Protein AF-A0A854F4U2-F1 (afdb_monomer_lite)

Foldseek 3Di:
DVVLLVVDDPVVSVVLPVLFDALVVVVVVLLVLLCVLLVLLCVLCPLPLPLLLVLLLVLLVVLLVDDDDPDPPDDDQPDPSLLVVLCVRCQVNVLVLVLLVVLLVVLLVLCVVAQFAQQCQCCSVDVPVVCQQQPQDFFLVCQLVVLLVCLVVLQVNLCVGGVDRDHSVNSNVCSLVLSLLVLVVCCSVPNDDDRRDRRDGNLLSSLSVNLVVSLVVVQDWDFRGGVPDDPVPGDTDGLVVLSPSVDDSVCVPPPDDRSVSSSSSSNVSSVCSSCNNNVSNSSSSSSSSSSSSLSVQLSVLSNDSDSVSSSVSNVVSSVVSSVSSVVSSVVSNVVVD

pLDDT: mean 82.83, std 12.08, range [42.72, 96.75]

Structure (mmCIF, N/CA/C/O backbone):
data_AF-A0A854F4U2-F1
#
_entry.id   AF-A0A854F4U2-F1
#
loop_
_atom_site.group_PDB
_atom_site.id
_atom_site.type_symbol
_atom_site.label_atom_id
_atom_site.label_alt_id
_atom_site.label_comp_id
_atom_site.label_asym_id
_atom_site.label_entity_id
_atom_site.label_seq_id
_atom_site.pdbx_PDB_ins_code
_atom_site.Cartn_x
_atom_site.Cartn_y
_atom_site.Cartn_z
_atom_site.occupancy
_atom_site.B_iso_or_equiv
_atom_site.auth_seq_id
_atom_site.auth_comp_id
_atom_site.auth_asym_id
_atom_site.auth_atom_id
_atom_site.pdbx_PDB_model_num
ATOM 1 N N . MET A 1 1 ? -2.005 5.539 -29.034 1.00 61.75 1 MET A N 1
ATOM 2 C CA . MET A 1 1 ? -1.301 4.239 -28.997 1.00 61.75 1 MET A CA 1
ATOM 3 C C . MET A 1 1 ? -1.539 3.441 -30.269 1.00 61.75 1 MET A C 1
ATOM 5 O O . MET A 1 1 ? -0.553 3.140 -30.918 1.00 61.75 1 MET A O 1
ATOM 9 N N . SER A 1 2 ? -2.788 3.226 -30.701 1.00 68.31 2 SER A N 1
ATOM 10 C CA . SER A 1 2 ? -3.126 2.456 -31.917 1.00 68.31 2 SER A CA 1
ATOM 11 C C . SER A 1 2 ? -2.376 2.852 -33.200 1.00 68.31 2 SER A C 1
ATOM 13 O O . SER A 1 2 ? -2.013 1.987 -33.980 1.00 68.31 2 SER A O 1
ATOM 15 N N . THR A 1 3 ? -2.082 4.137 -33.430 1.00 74.94 3 THR A N 1
ATOM 16 C CA . THR A 1 3 ? -1.290 4.568 -34.602 1.00 74.94 3 THR A CA 1
ATOM 17 C C . THR A 1 3 ? 0.204 4.246 -34.483 1.00 74.94 3 THR A C 1
ATOM 19 O O . THR A 1 3 ? 0.849 4.026 -35.496 1.00 74.94 3 THR A O 1
ATOM 22 N N . LEU A 1 4 ? 0.762 4.212 -33.267 1.00 74.19 4 LEU A N 1
ATOM 23 C CA . LEU A 1 4 ? 2.172 3.857 -33.043 1.00 74.19 4 LEU A CA 1
ATOM 24 C C . LEU A 1 4 ? 2.389 2.345 -33.154 1.00 74.19 4 LEU A C 1
ATOM 26 O O . LEU A 1 4 ? 3.441 1.922 -33.613 1.00 74.19 4 LEU A O 1
ATOM 30 N N . GLU A 1 5 ? 1.390 1.550 -32.765 1.00 77.12 5 GLU A N 1
ATOM 31 C CA . GLU A 1 5 ? 1.407 0.085 -32.886 1.00 77.12 5 GLU A CA 1
ATOM 32 C C . GLU A 1 5 ? 1.515 -0.372 -34.341 1.00 77.12 5 GLU A C 1
ATOM 34 O O . GLU A 1 5 ? 2.209 -1.339 -34.617 1.00 77.12 5 GLU A O 1
ATOM 39 N N . LEU A 1 6 ? 0.882 0.350 -35.271 1.00 79.69 6 LEU A N 1
ATOM 40 C CA . LEU A 1 6 ? 0.917 0.038 -36.705 1.00 79.69 6 LEU A CA 1
ATOM 41 C C . LEU A 1 6 ? 2.298 0.248 -37.348 1.00 79.69 6 LEU A C 1
ATOM 43 O O . LEU A 1 6 ? 2.547 -0.283 -38.426 1.00 79.69 6 LEU A O 1
ATOM 47 N N . GLU A 1 7 ? 3.176 1.021 -36.704 1.00 83.88 7 GLU A N 1
ATOM 48 C CA . GLU A 1 7 ? 4.539 1.306 -37.173 1.00 83.88 7 GLU A CA 1
ATOM 49 C C . GLU A 1 7 ? 5.575 0.327 -36.589 1.00 83.88 7 GLU A C 1
ATOM 51 O O . GLU A 1 7 ? 6.733 0.338 -37.002 1.00 83.88 7 GLU A O 1
ATOM 56 N N . ILE A 1 8 ? 5.171 -0.511 -35.625 1.00 84.25 8 ILE A N 1
ATOM 57 C CA . ILE A 1 8 ? 6.014 -1.530 -34.994 1.00 84.25 8 ILE A CA 1
ATOM 58 C C . ILE A 1 8 ? 5.700 -2.876 -35.650 1.00 84.25 8 ILE A C 1
ATOM 60 O O . ILE A 1 8 ? 4.540 -3.261 -35.779 1.00 84.25 8 ILE A O 1
ATOM 64 N N . ASP A 1 9 ? 6.741 -3.606 -36.049 1.00 88.44 9 ASP A N 1
ATOM 65 C CA . ASP A 1 9 ? 6.602 -4.982 -36.535 1.00 88.44 9 ASP A CA 1
ATOM 66 C C . ASP A 1 9 ? 5.849 -5.866 -35.515 1.00 88.44 9 ASP A C 1
ATOM 68 O O . ASP A 1 9 ? 6.014 -5.731 -34.302 1.00 88.44 9 ASP A O 1
ATOM 72 N N . GLU A 1 10 ? 5.019 -6.788 -36.005 1.00 88.12 10 GLU A N 1
ATOM 73 C CA . GLU A 1 10 ? 4.145 -7.611 -35.167 1.00 88.12 10 GLU A CA 1
ATOM 74 C C . GLU A 1 10 ? 4.933 -8.499 -34.187 1.00 88.12 10 GLU A C 1
ATOM 76 O O . GLU A 1 10 ? 4.495 -8.694 -33.049 1.00 88.12 10 GLU A O 1
ATOM 81 N N . GLU A 1 11 ? 6.099 -9.023 -34.585 1.00 88.06 11 GLU A N 1
ATOM 82 C CA . GLU A 1 11 ? 6.942 -9.813 -33.679 1.00 88.06 11 GLU A CA 1
ATOM 83 C C . GLU A 1 11 ? 7.534 -8.944 -32.566 1.00 88.06 11 GLU A C 1
ATOM 85 O O . GLU A 1 11 ? 7.492 -9.323 -31.389 1.00 88.06 11 GLU A O 1
ATOM 90 N N . ARG A 1 12 ? 8.013 -7.742 -32.901 1.00 87.62 12 ARG A N 1
ATOM 91 C CA . ARG A 1 12 ? 8.521 -6.778 -31.925 1.00 87.62 12 ARG A CA 1
ATOM 92 C C . ARG A 1 12 ? 7.425 -6.295 -30.983 1.00 87.62 12 ARG A C 1
ATOM 94 O O . ARG A 1 12 ? 7.673 -6.195 -29.783 1.00 87.62 12 ARG A O 1
ATOM 101 N N . LEU A 1 13 ? 6.217 -6.047 -31.484 1.00 86.19 13 LEU A N 1
ATOM 102 C CA . LEU A 1 13 ? 5.078 -5.642 -30.662 1.00 86.19 13 LEU A CA 1
ATOM 103 C C . LEU A 1 13 ? 4.689 -6.743 -29.664 1.00 86.19 13 LEU A C 1
ATOM 105 O O . LEU A 1 13 ? 4.532 -6.462 -28.475 1.00 86.19 13 LEU A O 1
ATOM 109 N N . LYS A 1 14 ? 4.629 -8.006 -30.115 1.00 85.94 14 LYS A N 1
ATOM 110 C CA . LYS A 1 14 ? 4.420 -9.168 -29.232 1.00 85.94 14 LYS A CA 1
ATOM 111 C C . LYS A 1 14 ? 5.501 -9.255 -28.161 1.00 85.94 14 LYS A C 1
ATOM 113 O O . LYS A 1 14 ? 5.184 -9.455 -26.991 1.00 85.94 14 LYS A O 1
ATOM 118 N N . HIS A 1 15 ? 6.766 -9.070 -28.536 1.00 85.56 15 HIS A N 1
ATOM 119 C CA . HIS A 1 15 ? 7.877 -9.072 -27.585 1.00 85.56 15 HIS A CA 1
ATOM 120 C C . HIS A 1 15 ? 7.754 -7.946 -26.550 1.00 85.56 15 HIS A C 1
ATOM 122 O O . HIS A 1 15 ? 7.956 -8.190 -25.362 1.00 85.56 15 HIS A O 1
ATOM 128 N N . ILE A 1 16 ? 7.344 -6.738 -26.953 1.00 84.88 16 ILE A N 1
ATOM 129 C CA . ILE A 1 16 ? 7.073 -5.635 -26.018 1.00 84.88 16 ILE A CA 1
ATOM 130 C C . ILE A 1 16 ? 5.958 -6.019 -25.041 1.00 84.88 16 ILE A C 1
ATOM 132 O O . ILE A 1 16 ? 6.150 -5.873 -23.839 1.00 84.88 16 ILE A O 1
ATOM 136 N N . HIS A 1 17 ? 4.827 -6.552 -25.511 1.00 82.88 17 HIS A N 1
ATOM 137 C CA . HIS A 1 17 ? 3.702 -6.932 -24.638 1.00 82.88 17 HIS A CA 1
ATOM 138 C C . HIS A 1 17 ? 4.015 -8.089 -23.690 1.00 82.88 17 HIS A C 1
ATOM 140 O O . HIS A 1 17 ? 3.486 -8.127 -22.583 1.00 82.88 17 HIS A O 1
ATOM 146 N N . ILE A 1 18 ? 4.886 -9.017 -24.092 1.00 81.56 18 ILE A N 1
ATOM 147 C CA . ILE A 1 18 ? 5.369 -10.087 -23.209 1.00 81.56 18 ILE A CA 1
ATOM 148 C C . ILE A 1 18 ? 6.232 -9.509 -22.079 1.00 81.56 18 ILE A C 1
ATOM 150 O O . ILE A 1 18 ? 6.141 -9.967 -20.944 1.00 81.56 18 ILE A O 1
ATOM 154 N N . ASN A 1 19 ? 7.051 -8.496 -22.375 1.00 78.50 19 ASN A N 1
ATOM 155 C CA . ASN A 1 19 ? 8.026 -7.936 -21.432 1.00 78.50 19 ASN A CA 1
ATOM 156 C C . ASN A 1 19 ? 7.540 -6.676 -20.689 1.00 78.50 19 ASN A C 1
ATOM 158 O O . ASN A 1 19 ? 8.221 -6.178 -19.790 1.00 78.50 19 ASN A O 1
ATOM 162 N N . ARG A 1 20 ? 6.387 -6.114 -21.062 1.00 79.56 20 ARG A N 1
ATOM 163 C CA . ARG A 1 20 ? 5.789 -4.932 -20.428 1.00 79.56 20 ARG A CA 1
ATOM 164 C C . ARG A 1 20 ? 4.346 -5.235 -20.059 1.00 79.56 20 ARG A C 1
ATOM 166 O O . ARG A 1 20 ? 3.448 -5.208 -20.897 1.00 79.56 20 ARG A O 1
ATOM 173 N N . LEU A 1 21 ? 4.150 -5.524 -18.775 1.00 73.06 21 LEU A N 1
ATOM 174 C CA . LEU A 1 21 ? 2.832 -5.707 -18.179 1.00 73.06 21 LEU A CA 1
ATOM 175 C C . LEU A 1 21 ? 2.012 -4.414 -18.262 1.00 73.06 21 LEU A C 1
ATOM 177 O O . LEU A 1 21 ? 2.559 -3.310 -18.273 1.00 73.06 21 LEU A O 1
ATOM 181 N N . THR A 1 22 ? 0.683 -4.553 -18.263 1.00 68.88 22 THR A N 1
ATOM 182 C CA . THR A 1 22 ? -0.206 -3.406 -18.049 1.00 68.88 22 THR A CA 1
ATOM 183 C C . THR A 1 22 ? 0.083 -2.780 -16.681 1.00 68.88 22 THR A C 1
ATOM 185 O O . THR A 1 22 ? 0.521 -3.490 -15.773 1.00 68.88 22 THR A O 1
ATOM 188 N N . PRO A 1 23 ? -0.193 -1.482 -16.479 1.00 66.75 23 PRO A N 1
ATOM 189 C CA . PRO A 1 23 ? 0.053 -0.824 -15.198 1.00 66.75 23 PRO A CA 1
ATOM 190 C C . PRO A 1 23 ? -0.580 -1.558 -14.009 1.00 66.75 23 PRO A C 1
ATOM 192 O O . PRO A 1 23 ? 0.089 -1.775 -13.005 1.00 66.75 23 PRO A O 1
ATOM 195 N N . SER A 1 24 ? -1.830 -2.011 -14.148 1.00 63.22 24 SER A N 1
ATOM 196 C CA . SER A 1 24 ? -2.550 -2.802 -13.140 1.00 63.22 24 SER A CA 1
ATOM 197 C C . SER A 1 24 ? -1.790 -4.078 -12.756 1.00 63.22 24 SER A C 1
ATOM 199 O O . SER A 1 24 ? -1.502 -4.305 -11.581 1.00 63.22 24 SER A O 1
ATOM 201 N N . LYS A 1 25 ? -1.369 -4.860 -13.754 1.00 70.69 25 LYS A N 1
ATOM 202 C CA . LYS A 1 25 ? -0.592 -6.092 -13.558 1.00 70.69 25 LYS A CA 1
ATOM 203 C C . LYS A 1 25 ? 0.816 -5.838 -13.033 1.00 70.69 25 LYS A C 1
ATOM 205 O O . LYS A 1 25 ? 1.344 -6.667 -12.304 1.00 70.69 25 LYS A O 1
ATOM 210 N N . LEU A 1 26 ? 1.432 -4.717 -13.398 1.00 73.69 26 LEU A N 1
ATOM 211 C CA . LEU A 1 26 ? 2.769 -4.352 -12.942 1.00 73.69 26 LEU A CA 1
ATOM 212 C C . LEU A 1 26 ? 2.767 -3.996 -11.448 1.00 73.69 26 LEU A C 1
ATOM 214 O O . LEU A 1 26 ? 3.663 -4.402 -10.712 1.00 73.69 26 LEU A O 1
ATOM 218 N N . LEU A 1 27 ? 1.730 -3.293 -10.981 1.00 71.19 27 LEU A N 1
ATOM 219 C CA . LEU A 1 27 ? 1.535 -3.010 -9.557 1.00 71.19 27 LEU A CA 1
ATOM 220 C C . LEU A 1 27 ? 1.268 -4.281 -8.750 1.00 71.19 27 LEU A C 1
ATOM 222 O O . LEU A 1 27 ? 1.866 -4.463 -7.692 1.00 71.19 27 LEU A O 1
ATOM 226 N N . GLU A 1 28 ? 0.414 -5.168 -9.263 1.00 71.56 28 GLU A N 1
ATOM 227 C CA . GLU A 1 28 ? 0.152 -6.475 -8.656 1.00 71.56 28 GLU A CA 1
ATOM 228 C C . GLU A 1 28 ? 1.432 -7.319 -8.570 1.00 71.56 28 GLU A C 1
ATOM 230 O O . GLU A 1 28 ? 1.765 -7.841 -7.504 1.00 71.56 28 GLU A O 1
ATOM 235 N N . TYR A 1 29 ? 2.186 -7.386 -9.672 1.00 82.00 29 TYR A N 1
ATOM 236 C CA . TYR A 1 29 ? 3.455 -8.100 -9.758 1.00 82.00 29 TYR A CA 1
ATOM 237 C C . TYR A 1 29 ? 4.455 -7.610 -8.709 1.00 82.00 29 TYR A C 1
ATOM 239 O O . TYR A 1 29 ? 4.981 -8.421 -7.949 1.00 82.00 29 TYR A O 1
ATOM 247 N N . TYR A 1 30 ? 4.679 -6.296 -8.602 1.00 83.75 30 TYR A N 1
ATOM 248 C CA . TYR A 1 30 ? 5.630 -5.769 -7.623 1.00 83.75 30 TYR A CA 1
ATOM 249 C C . TYR A 1 30 ? 5.146 -5.875 -6.185 1.00 83.75 30 TYR A C 1
ATOM 251 O O . TYR A 1 30 ? 5.960 -6.141 -5.306 1.00 83.75 30 TYR A O 1
ATOM 259 N N . ALA A 1 31 ? 3.847 -5.715 -5.921 1.00 80.00 31 ALA A N 1
ATOM 260 C CA . ALA A 1 31 ? 3.304 -5.938 -4.584 1.00 80.00 31 ALA A CA 1
ATOM 261 C C . ALA A 1 31 ? 3.556 -7.382 -4.121 1.00 80.00 31 ALA A C 1
ATOM 263 O O . ALA A 1 31 ? 4.037 -7.602 -3.008 1.00 80.00 31 ALA A O 1
ATOM 264 N N . LYS A 1 32 ? 3.306 -8.356 -5.005 1.00 83.75 32 LYS A N 1
ATOM 265 C CA . LYS A 1 32 ? 3.586 -9.769 -4.746 1.00 83.75 32 LYS A CA 1
ATOM 266 C C . LYS A 1 32 ? 5.081 -10.032 -4.569 1.00 83.75 32 LYS A C 1
ATOM 268 O O . LYS A 1 32 ? 5.468 -10.652 -3.585 1.00 83.75 32 LYS A O 1
ATOM 273 N N . HIS A 1 33 ? 5.912 -9.526 -5.475 1.00 88.81 33 HIS A N 1
ATOM 274 C CA . HIS A 1 33 ? 7.354 -9.746 -5.419 1.00 88.81 33 HIS A CA 1
ATOM 275 C C . HIS A 1 33 ? 7.981 -9.141 -4.155 1.00 88.81 33 HIS A C 1
ATOM 277 O O . HIS A 1 33 ? 8.780 -9.796 -3.499 1.00 88.81 33 HIS A O 1
ATOM 283 N N . ILE A 1 34 ? 7.569 -7.936 -3.741 1.00 90.88 34 ILE A N 1
ATOM 284 C CA . ILE A 1 34 ? 8.016 -7.344 -2.471 1.00 90.88 34 ILE A CA 1
ATOM 285 C C . ILE A 1 34 ? 7.607 -8.228 -1.287 1.00 90.88 34 ILE A C 1
ATOM 287 O O . ILE A 1 34 ? 8.414 -8.421 -0.383 1.00 90.88 34 ILE A O 1
ATOM 291 N N . LYS A 1 35 ? 6.382 -8.776 -1.279 1.00 88.44 35 LYS A N 1
ATOM 292 C CA . LYS A 1 35 ? 5.913 -9.682 -0.217 1.00 88.44 35 LYS A CA 1
ATOM 293 C C . LYS A 1 35 ? 6.769 -10.949 -0.137 1.00 88.44 35 LYS A C 1
ATOM 295 O O . LYS A 1 35 ? 7.178 -11.329 0.953 1.00 88.44 35 LYS A O 1
ATOM 300 N N . GLU A 1 36 ? 7.086 -11.554 -1.279 1.00 90.75 36 GLU A N 1
ATOM 301 C CA . GLU A 1 36 ? 7.982 -12.716 -1.367 1.00 90.75 36 GLU A CA 1
ATOM 302 C C . GLU A 1 36 ? 9.404 -12.375 -0.897 1.00 90.75 36 GLU A C 1
ATOM 304 O O . GLU A 1 36 ? 10.009 -13.139 -0.149 1.00 90.75 36 GLU A O 1
ATOM 309 N N . LEU A 1 37 ? 9.906 -11.197 -1.272 1.00 91.81 37 LEU A N 1
ATOM 310 C CA . LEU A 1 37 ? 11.243 -10.719 -0.931 1.00 91.81 37 LEU A CA 1
ATOM 311 C C . LEU A 1 37 ? 11.415 -10.456 0.575 1.00 91.81 37 LEU A C 1
ATOM 313 O O . LEU A 1 37 ? 12.490 -10.680 1.116 1.00 91.81 37 LEU A O 1
ATOM 317 N N . ILE A 1 38 ? 10.382 -9.976 1.272 1.00 92.06 38 ILE A N 1
ATOM 318 C CA . ILE A 1 38 ? 10.475 -9.643 2.707 1.00 92.06 38 ILE A CA 1
ATOM 319 C C . ILE A 1 38 ? 10.102 -10.798 3.642 1.00 92.06 38 ILE A C 1
ATOM 321 O O . ILE A 1 38 ? 10.399 -10.718 4.835 1.00 92.06 38 ILE A O 1
ATOM 325 N N . GLU A 1 39 ? 9.451 -11.850 3.143 1.00 92.56 39 GLU A N 1
ATOM 326 C CA . GLU A 1 39 ? 9.025 -12.998 3.955 1.00 92.56 39 GLU A CA 1
ATOM 327 C C . GLU A 1 39 ? 10.187 -13.631 4.752 1.00 92.56 39 GLU A C 1
ATOM 329 O O . GLU A 1 39 ? 10.020 -13.848 5.956 1.00 92.56 39 GLU A O 1
ATOM 334 N N . PRO A 1 40 ? 11.396 -13.833 4.183 1.00 92.94 40 PRO A N 1
ATOM 335 C CA . PRO A 1 40 ? 12.531 -14.360 4.944 1.00 92.94 40 PRO A CA 1
ATOM 336 C C . PRO A 1 40 ? 12.935 -13.473 6.130 1.00 92.94 40 PRO A C 1
ATOM 338 O O . PRO A 1 40 ? 13.260 -13.987 7.199 1.00 92.94 40 PRO A O 1
ATOM 341 N N . ILE A 1 41 ? 12.838 -12.141 6.003 1.00 92.19 41 ILE A N 1
ATOM 342 C CA . ILE A 1 41 ? 13.106 -11.213 7.118 1.00 92.19 41 ILE A CA 1
ATOM 343 C C . ILE A 1 41 ? 12.104 -11.448 8.251 1.00 92.19 41 ILE A C 1
ATOM 345 O O . ILE A 1 41 ? 12.484 -11.467 9.424 1.00 92.19 41 ILE A O 1
ATOM 349 N N . TYR A 1 42 ? 10.823 -11.634 7.920 1.00 90.19 42 TYR A N 1
ATOM 350 C CA . TYR A 1 42 ? 9.794 -11.901 8.923 1.00 90.19 42 TYR A CA 1
ATOM 351 C C . TYR A 1 42 ? 9.999 -13.224 9.647 1.00 90.19 42 TYR A C 1
ATOM 353 O O . TYR A 1 42 ? 9.791 -13.285 10.861 1.00 90.19 42 TYR A O 1
ATOM 361 N N . MET A 1 43 ? 10.434 -14.253 8.924 1.00 89.31 43 MET A N 1
ATOM 362 C CA . MET A 1 43 ? 10.720 -15.564 9.495 1.00 89.31 43 MET A CA 1
ATOM 363 C C . MET A 1 43 ? 11.968 -15.535 10.386 1.00 89.31 43 MET A C 1
ATOM 365 O O . MET A 1 43 ? 11.927 -16.041 11.507 1.00 89.31 43 MET A O 1
ATOM 369 N N . ALA A 1 44 ? 13.051 -14.895 9.937 1.00 88.38 44 ALA A N 1
ATOM 370 C CA . ALA A 1 44 ? 14.313 -14.834 10.674 1.00 88.38 44 ALA A CA 1
ATOM 371 C C . ALA A 1 44 ? 14.239 -13.950 11.932 1.00 88.38 44 ALA A C 1
ATOM 373 O O . ALA A 1 44 ? 14.839 -14.267 12.957 1.00 88.38 44 ALA A O 1
ATOM 374 N N . CYS A 1 45 ? 13.473 -12.857 11.877 1.00 87.06 45 CYS A N 1
ATOM 375 C CA . CYS A 1 45 ? 13.315 -11.897 12.973 1.00 87.06 45 CYS A CA 1
ATOM 376 C C . CYS A 1 45 ? 11.961 -12.036 13.697 1.00 87.06 45 CYS A C 1
ATOM 378 O O . CYS A 1 45 ? 11.450 -11.063 14.263 1.00 87.06 45 CYS A O 1
ATOM 380 N N . ALA A 1 46 ? 11.348 -13.224 13.657 1.00 85.12 46 ALA A N 1
ATOM 381 C CA . ALA A 1 46 ? 10.003 -13.458 14.173 1.00 85.12 46 ALA A CA 1
ATOM 382 C C . ALA A 1 46 ? 9.842 -12.988 15.632 1.00 85.12 46 ALA A C 1
ATOM 384 O O . ALA A 1 46 ? 10.598 -13.363 16.527 1.00 85.12 46 ALA A O 1
ATOM 385 N N . GLY A 1 47 ? 8.827 -12.154 15.876 1.00 80.19 47 GLY A N 1
ATOM 386 C CA . GLY A 1 47 ? 8.524 -11.613 17.205 1.00 80.19 47 GLY A CA 1
ATOM 387 C C . GLY A 1 47 ? 9.408 -10.445 17.666 1.00 80.19 47 GLY A C 1
ATOM 388 O O . GLY A 1 47 ? 9.187 -9.947 18.767 1.00 80.19 47 GLY A O 1
ATOM 389 N N . ASN A 1 48 ? 10.359 -9.976 16.849 1.00 87.88 48 ASN A N 1
ATOM 390 C CA . ASN A 1 48 ? 11.224 -8.834 17.155 1.00 87.88 48 ASN A CA 1
ATOM 391 C C . ASN A 1 48 ? 11.012 -7.697 16.138 1.00 87.88 48 ASN A C 1
ATOM 393 O O . ASN A 1 48 ? 11.671 -7.628 15.098 1.00 87.88 48 ASN A O 1
ATOM 397 N N . ASP A 1 49 ? 10.066 -6.801 16.437 1.00 87.69 49 ASP A N 1
ATOM 398 C CA . ASP A 1 49 ? 9.694 -5.699 15.541 1.00 87.69 49 ASP A CA 1
ATOM 399 C C . ASP A 1 49 ? 10.851 -4.701 15.322 1.00 87.69 49 ASP A C 1
ATOM 401 O O . ASP A 1 49 ? 10.981 -4.158 14.222 1.00 87.69 49 ASP A O 1
ATOM 405 N N . GLU A 1 50 ? 11.733 -4.491 16.308 1.00 90.75 50 GLU A N 1
ATOM 406 C CA . GLU A 1 50 ? 12.930 -3.655 16.157 1.00 90.75 50 GLU A CA 1
ATOM 407 C C . GLU A 1 50 ? 13.968 -4.265 15.204 1.00 90.75 50 GLU A C 1
ATOM 409 O O . GLU A 1 50 ? 14.563 -3.542 14.395 1.00 90.75 50 GLU A O 1
ATOM 414 N N . ALA A 1 51 ? 14.185 -5.583 15.266 1.00 91.25 51 ALA A N 1
ATOM 415 C CA . ALA A 1 51 ? 15.092 -6.281 14.355 1.00 91.25 51 ALA A CA 1
ATOM 416 C C . ALA A 1 51 ? 14.559 -6.261 12.917 1.00 91.25 51 ALA A C 1
ATOM 418 O O . ALA A 1 51 ? 15.309 -5.948 11.993 1.00 91.25 51 ALA A O 1
ATOM 419 N N . ILE A 1 52 ? 13.253 -6.491 12.734 1.00 93.38 52 ILE A N 1
ATOM 420 C CA . ILE A 1 52 ? 12.580 -6.353 11.434 1.00 93.38 52 ILE A CA 1
ATOM 421 C C . ILE A 1 52 ? 12.754 -4.928 10.888 1.00 93.38 52 ILE A C 1
ATOM 423 O O . ILE A 1 52 ? 13.146 -4.745 9.736 1.00 93.38 52 ILE A O 1
ATOM 427 N N . ALA A 1 53 ? 12.491 -3.904 11.707 1.00 94.38 53 ALA A N 1
ATOM 428 C CA . ALA A 1 53 ? 12.647 -2.512 11.288 1.00 94.38 53 ALA A CA 1
ATOM 429 C C . ALA A 1 53 ? 14.097 -2.204 10.875 1.00 94.38 53 ALA A C 1
ATOM 431 O O . ALA A 1 53 ? 14.334 -1.569 9.848 1.00 94.38 53 ALA A O 1
ATOM 432 N N . SER A 1 54 ? 15.073 -2.693 11.642 1.00 95.50 54 SER A N 1
ATOM 433 C CA . SER A 1 54 ? 16.499 -2.510 11.349 1.00 95.50 54 SER A CA 1
ATOM 434 C C . SER A 1 54 ? 16.910 -3.195 10.043 1.00 95.50 54 SER A C 1
ATOM 436 O O . SER A 1 54 ? 17.627 -2.597 9.241 1.00 95.50 54 SER A O 1
ATOM 438 N N . ALA A 1 55 ? 16.408 -4.408 9.795 1.00 95.31 55 ALA A N 1
ATOM 439 C CA . ALA A 1 55 ? 16.617 -5.143 8.552 1.00 95.31 55 ALA A CA 1
ATOM 440 C C . ALA A 1 55 ? 16.063 -4.384 7.338 1.00 95.31 55 ALA A C 1
ATOM 442 O O . ALA A 1 55 ? 16.778 -4.200 6.354 1.00 95.31 55 ALA A O 1
ATOM 443 N N . PHE A 1 56 ? 14.835 -3.861 7.423 1.00 96.56 56 PHE A N 1
ATOM 444 C CA . PHE A 1 56 ? 14.260 -3.046 6.349 1.00 96.56 56 PHE A CA 1
ATOM 445 C C . PHE A 1 56 ? 15.031 -1.748 6.114 1.00 96.56 56 PHE A C 1
ATOM 447 O O . PHE A 1 56 ? 15.276 -1.395 4.963 1.00 96.56 56 PHE A O 1
ATOM 454 N N . MET A 1 57 ? 15.467 -1.059 7.172 1.00 96.19 57 MET A N 1
ATOM 455 C CA . MET A 1 57 ? 16.289 0.149 7.038 1.00 96.19 57 MET A CA 1
ATOM 456 C C . MET A 1 57 ? 17.633 -0.140 6.369 1.00 96.19 57 MET A C 1
ATOM 458 O O . MET A 1 57 ? 18.055 0.606 5.484 1.00 96.19 57 MET A O 1
ATOM 462 N N . PHE A 1 58 ? 18.301 -1.222 6.774 1.00 96.25 58 PHE A N 1
ATOM 463 C CA . PHE A 1 58 ? 19.545 -1.657 6.149 1.00 96.25 58 PHE A CA 1
ATOM 464 C C . PHE A 1 58 ? 19.322 -2.008 4.675 1.00 96.25 58 PHE A C 1
ATOM 466 O O . PHE A 1 58 ? 20.039 -1.501 3.814 1.00 96.25 58 PHE A O 1
ATOM 473 N N . GLY A 1 59 ? 18.288 -2.801 4.380 1.00 96.44 59 GLY A N 1
ATOM 474 C CA . GLY A 1 59 ? 17.934 -3.184 3.019 1.00 96.44 59 GLY A CA 1
ATOM 475 C C . GLY A 1 59 ? 17.641 -1.974 2.131 1.00 96.44 59 GLY A C 1
ATOM 476 O O . GLY A 1 59 ? 18.197 -1.859 1.041 1.00 96.44 59 GLY A O 1
ATOM 477 N N . ALA A 1 60 ? 16.854 -1.018 2.634 1.00 96.62 60 ALA A N 1
ATOM 478 C CA . ALA A 1 60 ? 16.557 0.233 1.942 1.00 96.62 60 ALA A CA 1
ATOM 479 C C . ALA A 1 60 ? 17.841 0.998 1.591 1.00 96.62 60 ALA A C 1
ATOM 481 O O . ALA A 1 60 ? 18.016 1.401 0.446 1.00 96.62 60 ALA A O 1
ATOM 482 N N . HIS A 1 61 ? 18.769 1.138 2.543 1.00 96.75 61 HIS A N 1
ATOM 483 C CA . HIS A 1 61 ? 20.031 1.846 2.322 1.00 96.75 61 HIS A CA 1
ATOM 484 C C . HIS A 1 61 ? 20.925 1.170 1.270 1.00 96.75 61 HIS A C 1
ATOM 486 O O . HIS A 1 61 ? 21.538 1.851 0.443 1.00 96.75 61 HIS A O 1
ATOM 492 N N . GLN A 1 62 ? 21.000 -0.164 1.288 1.00 96.75 62 GLN A N 1
ATOM 493 C CA . GLN A 1 62 ? 21.764 -0.927 0.299 1.00 96.75 62 GLN A CA 1
ATOM 494 C C . GLN A 1 62 ? 21.149 -0.805 -1.097 1.00 96.75 62 GLN A C 1
ATOM 496 O O . GLN A 1 62 ? 21.877 -0.574 -2.061 1.00 96.75 62 GLN A O 1
ATOM 501 N N . ILE A 1 63 ? 19.818 -0.888 -1.198 1.00 96.00 63 ILE A N 1
ATOM 502 C CA . ILE A 1 63 ? 19.091 -0.688 -2.455 1.00 96.00 63 ILE A CA 1
ATOM 503 C C . ILE A 1 63 ? 19.315 0.735 -2.973 1.00 96.00 63 ILE A C 1
ATOM 505 O O . ILE A 1 63 ? 19.739 0.890 -4.105 1.00 96.00 63 ILE A O 1
ATOM 509 N N . GLU A 1 64 ? 19.143 1.776 -2.154 1.00 94.75 64 GLU A N 1
ATOM 510 C CA . GLU A 1 64 ? 19.383 3.171 -2.569 1.00 94.75 64 GLU A CA 1
ATOM 511 C C . GLU A 1 64 ? 20.816 3.420 -3.063 1.00 94.75 64 GLU A C 1
ATOM 513 O O . GLU A 1 64 ? 21.049 4.262 -3.934 1.00 94.75 64 GLU A O 1
ATOM 518 N N . SER A 1 65 ? 21.779 2.686 -2.507 1.00 93.00 65 SER A N 1
ATOM 519 C CA . SER A 1 65 ? 23.191 2.771 -2.880 1.00 93.00 65 SER A CA 1
ATOM 520 C C . SER A 1 65 ? 23.540 1.919 -4.103 1.00 93.00 65 SER A C 1
ATOM 522 O O . SER A 1 65 ? 24.669 1.998 -4.595 1.00 93.00 65 SER A O 1
ATOM 524 N N . TYR A 1 66 ? 22.601 1.117 -4.614 1.00 93.31 66 TYR A N 1
ATOM 525 C CA . TYR A 1 66 ? 22.826 0.246 -5.754 1.00 93.31 66 TYR A CA 1
ATOM 526 C C . TYR A 1 66 ? 23.154 1.064 -7.005 1.00 93.31 66 TYR A C 1
ATOM 528 O O . TYR A 1 66 ? 22.347 1.838 -7.526 1.00 93.31 66 TYR A O 1
ATOM 536 N N . GLN A 1 67 ? 24.362 0.851 -7.520 1.00 85.19 67 GLN A N 1
ATOM 537 C CA . GLN A 1 67 ? 24.805 1.382 -8.799 1.00 85.19 67 GLN A CA 1
ATOM 538 C C . GLN A 1 67 ? 24.964 0.205 -9.763 1.00 85.19 67 GLN A C 1
ATOM 540 O O . GLN A 1 67 ? 25.882 -0.602 -9.587 1.00 85.19 67 GLN A O 1
ATOM 545 N N . PRO A 1 68 ? 24.096 0.065 -10.778 1.00 74.94 68 PRO A N 1
ATOM 546 C CA . PRO A 1 68 ? 24.267 -0.987 -11.768 1.00 74.94 68 PRO A CA 1
ATOM 547 C C . PRO A 1 68 ? 25.591 -0.779 -12.502 1.00 74.94 68 PRO A C 1
ATOM 549 O O . PRO A 1 68 ? 25.993 0.352 -12.795 1.00 74.94 68 PRO A O 1
ATOM 552 N N . SER A 1 69 ? 26.255 -1.874 -12.873 1.00 70.38 69 SER A N 1
ATOM 553 C CA . SER A 1 69 ? 27.353 -1.777 -13.833 1.00 70.38 69 SER A CA 1
ATOM 554 C C . SER A 1 69 ? 26.839 -1.094 -15.105 1.00 70.38 69 SER A C 1
ATOM 556 O O . SER A 1 69 ? 25.740 -1.446 -15.553 1.00 70.38 69 SER A O 1
ATOM 558 N N . PRO A 1 70 ? 27.597 -0.148 -15.692 1.00 62.47 70 PRO A N 1
ATOM 559 C CA . PRO A 1 70 ? 27.151 0.582 -16.867 1.00 62.47 70 PRO A CA 1
ATOM 560 C C . PRO A 1 70 ? 26.723 -0.413 -17.942 1.00 62.47 70 PRO A C 1
ATOM 562 O O . PRO A 1 70 ? 27.494 -1.292 -18.336 1.00 62.47 70 PRO A O 1
ATOM 565 N N . ILE A 1 71 ? 25.466 -0.301 -18.370 1.00 58.75 71 ILE A N 1
ATOM 566 C CA . ILE A 1 71 ? 24.951 -1.063 -19.501 1.00 58.75 71 ILE A CA 1
ATOM 567 C C . ILE A 1 71 ? 25.791 -0.605 -20.688 1.00 58.75 71 ILE A C 1
ATOM 569 O O . ILE A 1 71 ? 25.750 0.568 -21.059 1.00 58.75 71 ILE A O 1
ATOM 573 N N . LEU A 1 72 ? 26.624 -1.500 -21.222 1.00 52.09 72 LEU A N 1
ATOM 574 C CA . LEU A 1 72 ? 27.363 -1.223 -22.447 1.00 52.09 72 LEU A CA 1
ATOM 575 C C . LEU A 1 72 ? 26.316 -0.860 -23.505 1.00 52.09 72 LEU A C 1
ATOM 577 O O . LEU A 1 72 ? 25.461 -1.705 -23.782 1.00 52.09 72 LEU A O 1
ATOM 581 N N . PRO A 1 73 ? 26.327 0.366 -24.059 1.00 48.53 73 PRO A N 1
ATOM 582 C CA . PRO A 1 73 ? 25.380 0.733 -25.096 1.00 48.53 73 PRO A CA 1
ATOM 583 C C . PRO A 1 73 ? 25.654 -0.192 -26.275 1.00 48.53 73 PRO A C 1
ATOM 585 O O . PRO A 1 73 ? 26.695 -0.080 -26.921 1.00 48.53 73 PRO A O 1
ATOM 588 N N . ASN A 1 74 ? 24.775 -1.160 -26.511 1.00 48.44 74 ASN A N 1
ATOM 589 C CA . ASN A 1 74 ? 24.940 -2.096 -27.604 1.00 48.44 74 ASN A CA 1
ATOM 590 C C . ASN A 1 74 ? 23.782 -1.932 -28.579 1.00 48.44 74 ASN A C 1
ATOM 592 O O . ASN A 1 74 ? 22.630 -2.125 -28.215 1.00 48.44 74 ASN A O 1
ATOM 596 N N . LYS A 1 75 ? 24.169 -1.665 -29.832 1.00 53.56 75 LYS A N 1
ATOM 597 C CA . LYS A 1 75 ? 23.352 -1.585 -31.050 1.00 53.56 75 LYS A CA 1
ATOM 598 C C . LYS A 1 75 ? 22.418 -0.374 -31.132 1.00 53.56 75 LYS A C 1
ATOM 600 O O . LYS A 1 75 ? 22.123 0.291 -30.150 1.00 53.56 75 LYS A O 1
ATOM 605 N N . GLU A 1 76 ? 22.117 -0.014 -32.376 1.00 59.22 76 GLU A N 1
ATOM 606 C CA . GLU A 1 76 ? 21.388 1.188 -32.779 1.00 59.22 76 GLU A CA 1
ATOM 607 C C . GLU A 1 76 ? 20.177 1.452 -31.881 1.00 59.22 76 GLU A C 1
ATOM 609 O O . GLU A 1 76 ? 19.408 0.542 -31.579 1.00 59.22 76 GLU A O 1
ATOM 614 N N . ALA A 1 77 ? 20.016 2.706 -31.450 1.00 67.56 77 ALA A N 1
ATOM 615 C CA . ALA A 1 77 ? 18.878 3.093 -30.630 1.00 67.56 77 ALA A CA 1
ATOM 616 C C . ALA A 1 77 ? 17.573 2.712 -31.339 1.00 67.56 77 ALA A C 1
ATOM 618 O O . ALA A 1 77 ? 17.408 3.015 -32.524 1.00 67.56 77 ALA A O 1
ATOM 619 N N . ALA A 1 78 ? 16.646 2.099 -30.596 1.00 76.69 78 ALA A N 1
ATOM 620 C CA . ALA A 1 78 ? 15.343 1.720 -31.123 1.00 76.69 78 ALA A CA 1
ATOM 621 C C . ALA A 1 78 ? 14.669 2.902 -31.856 1.00 76.69 78 ALA A C 1
ATOM 623 O O . ALA A 1 78 ? 14.843 4.071 -31.459 1.00 76.69 78 ALA A O 1
ATOM 624 N N . PRO A 1 79 ? 13.887 2.639 -32.917 1.00 85.31 79 PRO A N 1
ATOM 625 C CA . PRO A 1 79 ? 13.170 3.683 -33.636 1.00 85.31 79 PRO A CA 1
ATOM 626 C C . PRO A 1 79 ? 12.342 4.580 -32.705 1.00 85.31 79 PRO A C 1
ATOM 628 O O . PRO A 1 79 ? 11.874 4.167 -31.645 1.00 85.31 79 PRO A O 1
ATOM 631 N N . VAL A 1 80 ? 12.151 5.847 -33.088 1.00 86.56 80 VAL A N 1
ATOM 632 C CA . VAL A 1 80 ? 11.439 6.835 -32.248 1.00 86.56 80 VAL A CA 1
ATOM 633 C C . VAL A 1 80 ? 10.020 6.376 -31.897 1.00 86.56 80 VAL A C 1
ATOM 635 O O . VAL A 1 80 ? 9.596 6.569 -30.761 1.00 86.56 80 VAL A O 1
ATOM 638 N N . HIS A 1 81 ? 9.301 5.763 -32.841 1.00 86.56 81 HIS A N 1
ATOM 639 C CA . HIS A 1 81 ? 7.935 5.285 -32.617 1.00 86.56 81 HIS A CA 1
ATOM 640 C C . HIS A 1 81 ? 7.881 4.181 -31.550 1.00 86.56 81 HIS A C 1
ATOM 642 O O . HIS A 1 81 ? 7.014 4.234 -30.683 1.00 86.56 81 HIS A O 1
ATOM 648 N N . GLU A 1 82 ? 8.847 3.254 -31.543 1.00 85.44 82 GLU A N 1
ATOM 649 C CA . GLU A 1 82 ? 8.952 2.186 -30.544 1.00 85.44 82 GLU A CA 1
ATOM 650 C C . GLU A 1 82 ? 9.242 2.770 -29.161 1.00 85.44 82 GLU A C 1
ATOM 652 O O . GLU A 1 82 ? 8.549 2.471 -28.191 1.00 85.44 82 GLU A O 1
ATOM 657 N N . ARG A 1 83 ? 10.213 3.685 -29.079 1.00 85.62 83 ARG A N 1
ATOM 658 C CA . ARG A 1 83 ? 10.558 4.367 -27.823 1.00 85.62 83 ARG A CA 1
ATOM 659 C C . ARG A 1 83 ? 9.375 5.143 -27.249 1.00 85.62 83 ARG A C 1
ATOM 661 O O . ARG A 1 83 ? 9.151 5.120 -26.041 1.00 85.62 83 ARG A O 1
ATOM 668 N N . LEU A 1 84 ? 8.616 5.824 -28.109 1.00 86.88 84 LEU A N 1
ATOM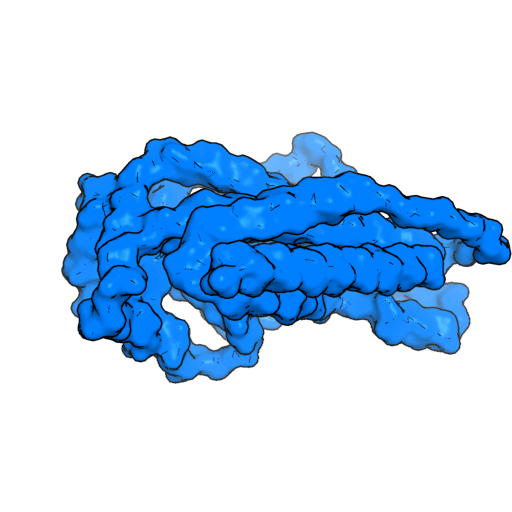 669 C CA . LEU A 1 84 ? 7.423 6.568 -27.712 1.00 86.88 84 LEU A CA 1
ATOM 670 C C . LEU A 1 84 ? 6.297 5.624 -27.272 1.00 86.88 84 LEU A C 1
ATOM 672 O O . LEU A 1 84 ? 5.603 5.916 -26.302 1.00 86.88 84 LEU A O 1
ATOM 676 N N . TYR A 1 85 ? 6.140 4.485 -27.948 1.00 87.12 85 TYR A N 1
ATOM 677 C CA . TYR A 1 85 ? 5.173 3.457 -27.582 1.00 87.12 85 TYR A CA 1
ATOM 678 C C . TYR A 1 85 ? 5.467 2.857 -26.201 1.00 87.12 85 TYR A C 1
ATOM 680 O O . TYR A 1 85 ? 4.597 2.880 -25.333 1.00 87.12 85 TYR A O 1
ATOM 688 N N . ILE A 1 86 ? 6.710 2.423 -25.961 1.00 83.75 86 ILE A N 1
ATOM 689 C CA . ILE A 1 86 ? 7.164 1.914 -24.657 1.00 83.75 86 ILE A CA 1
ATOM 690 C C . ILE A 1 86 ? 6.967 2.975 -23.568 1.00 83.75 86 ILE A C 1
ATOM 692 O O . ILE A 1 86 ? 6.446 2.672 -22.497 1.00 83.75 86 ILE A O 1
ATOM 696 N N . TYR A 1 87 ? 7.319 4.234 -23.845 1.00 84.31 87 TYR A N 1
ATOM 697 C CA . TYR A 1 87 ? 7.113 5.326 -22.894 1.00 84.31 87 TYR A CA 1
ATOM 698 C C . TYR A 1 87 ? 5.638 5.492 -22.503 1.00 84.31 87 TYR A C 1
ATOM 700 O O . TYR A 1 87 ? 5.339 5.619 -21.317 1.00 84.31 87 TYR A O 1
ATOM 708 N N . LEU A 1 88 ? 4.719 5.466 -23.476 1.00 83.75 88 LEU A N 1
ATOM 709 C CA . LEU A 1 88 ? 3.281 5.587 -23.220 1.00 83.75 88 LEU A CA 1
ATOM 710 C C . LEU A 1 88 ? 2.723 4.392 -22.440 1.00 83.75 88 LEU A C 1
ATOM 712 O O . LEU A 1 88 ? 1.898 4.604 -21.554 1.00 83.75 88 LEU A O 1
ATOM 716 N N . LEU A 1 89 ? 3.192 3.171 -22.718 1.00 80.81 89 LEU A N 1
ATOM 717 C CA . LEU A 1 89 ? 2.819 1.977 -21.951 1.00 80.81 89 LEU A CA 1
ATOM 718 C C . LEU A 1 89 ? 3.258 2.075 -20.484 1.00 80.81 89 LEU A C 1
ATOM 720 O O . LEU A 1 89 ? 2.508 1.711 -19.581 1.00 80.81 89 LEU A O 1
ATOM 724 N N . THR A 1 90 ? 4.456 2.603 -20.241 1.00 80.44 90 THR A N 1
ATOM 725 C CA . THR A 1 90 ? 5.026 2.737 -18.897 1.00 80.44 90 THR A CA 1
ATOM 726 C C . THR A 1 90 ? 4.459 3.938 -18.122 1.00 80.44 90 THR A C 1
ATOM 728 O O . THR A 1 90 ? 4.505 3.975 -16.890 1.00 80.44 90 THR A O 1
ATOM 731 N N . LEU A 1 91 ? 3.925 4.949 -18.809 1.00 81.44 91 LEU A N 1
ATOM 732 C CA . LEU A 1 91 ? 3.554 6.230 -18.206 1.00 81.44 91 LEU A CA 1
ATOM 733 C C . LEU A 1 91 ? 2.618 6.125 -16.981 1.00 81.44 91 LEU A C 1
ATOM 735 O O . LEU A 1 91 ? 2.918 6.787 -15.982 1.00 81.44 91 LEU A O 1
ATOM 739 N N . PRO A 1 92 ? 1.561 5.285 -16.972 1.00 78.88 92 PRO A N 1
ATOM 740 C CA . PRO A 1 92 ? 0.678 5.180 -15.809 1.00 78.88 92 PRO A CA 1
ATOM 741 C C . PRO A 1 92 ? 1.384 4.609 -14.570 1.00 78.88 92 PRO A C 1
ATOM 743 O O . PRO A 1 92 ? 1.159 5.085 -13.461 1.00 78.88 92 PRO A O 1
ATOM 746 N N . PHE A 1 93 ? 2.312 3.663 -14.746 1.00 79.06 93 PHE A N 1
ATOM 747 C CA . PHE A 1 93 ? 3.146 3.160 -13.650 1.00 79.06 93 PHE A CA 1
ATOM 748 C C . PHE A 1 93 ? 4.045 4.258 -13.064 1.00 79.06 93 PHE A C 1
ATOM 750 O O . PHE A 1 93 ? 4.190 4.380 -11.849 1.00 79.06 93 PHE A O 1
ATOM 757 N N . LEU A 1 94 ? 4.603 5.121 -13.919 1.00 81.12 94 LEU A N 1
ATOM 758 C CA . LEU A 1 94 ? 5.417 6.256 -13.473 1.00 81.12 94 LEU A CA 1
ATOM 759 C C . LEU A 1 94 ? 4.587 7.316 -12.741 1.00 81.12 94 LEU A C 1
ATOM 761 O O . LEU A 1 94 ? 5.102 7.964 -11.830 1.00 81.12 94 LEU A O 1
ATOM 765 N N . HIS A 1 95 ? 3.333 7.523 -13.152 1.00 80.62 95 HIS A N 1
ATOM 766 C CA . HIS A 1 95 ? 2.387 8.371 -12.426 1.00 80.62 95 HIS A CA 1
ATOM 767 C C . HIS A 1 95 ? 2.123 7.803 -11.031 1.00 80.62 95 HIS A C 1
ATOM 769 O O . HIS A 1 95 ? 2.295 8.532 -10.053 1.00 80.62 95 HIS A O 1
ATOM 775 N N . PHE A 1 96 ? 1.831 6.500 -10.947 1.00 79.44 96 PHE A N 1
ATOM 776 C CA . PHE A 1 96 ? 1.598 5.803 -9.686 1.00 79.44 96 PHE A CA 1
ATOM 777 C C . PHE A 1 96 ? 2.784 5.918 -8.727 1.00 79.44 96 PHE A C 1
ATOM 779 O O . PHE A 1 96 ? 2.604 6.389 -7.609 1.00 79.44 96 PHE A O 1
ATOM 786 N N . ILE A 1 97 ? 4.004 5.539 -9.134 1.00 79.56 97 ILE A N 1
ATOM 787 C CA . ILE A 1 97 ? 5.154 5.561 -8.209 1.00 79.56 97 ILE A CA 1
ATOM 788 C C . ILE A 1 97 ? 5.471 6.987 -7.760 1.00 79.56 97 ILE A C 1
ATOM 790 O O . ILE A 1 97 ? 5.733 7.219 -6.578 1.00 79.56 97 ILE A O 1
ATOM 794 N N . GLY A 1 98 ? 5.431 7.949 -8.689 1.00 78.88 98 GLY A N 1
ATOM 795 C CA . GLY A 1 98 ? 5.663 9.352 -8.356 1.00 78.88 98 GLY A CA 1
ATOM 796 C C . GLY A 1 98 ? 4.645 9.885 -7.346 1.00 78.88 98 GLY A C 1
ATOM 797 O O . GLY A 1 98 ? 5.002 10.676 -6.477 1.00 78.88 98 GLY A O 1
ATOM 798 N N . GLU A 1 99 ? 3.395 9.433 -7.438 1.00 80.06 99 GLU A N 1
ATOM 799 C CA . GLU A 1 99 ? 2.343 9.772 -6.484 1.00 80.06 99 GLU A CA 1
ATOM 800 C C . GLU A 1 99 ? 2.526 9.048 -5.146 1.00 80.06 99 GLU A C 1
ATOM 802 O O . GLU A 1 99 ? 2.456 9.679 -4.095 1.00 80.06 99 GLU A O 1
ATOM 807 N N . TYR A 1 100 ? 2.836 7.750 -5.173 1.00 80.56 100 TYR A N 1
ATOM 808 C CA . TYR A 1 100 ? 3.055 6.933 -3.983 1.00 80.56 100 TYR A CA 1
ATOM 809 C C . TYR A 1 100 ? 4.150 7.506 -3.083 1.00 80.56 100 TYR A C 1
ATOM 811 O O . TYR A 1 100 ? 3.941 7.647 -1.881 1.00 80.56 100 TYR A O 1
ATOM 819 N N . GLN A 1 101 ? 5.286 7.909 -3.661 1.00 81.38 101 GLN A N 1
ATOM 820 C CA . GLN A 1 101 ? 6.366 8.530 -2.896 1.00 81.38 101 GLN A CA 1
ATOM 821 C C . GLN A 1 101 ? 5.895 9.816 -2.195 1.00 81.38 101 GLN A C 1
ATOM 823 O O . GLN A 1 101 ? 6.128 9.981 -0.999 1.00 81.38 101 GLN A O 1
ATOM 828 N N . GLN A 1 102 ? 5.195 10.702 -2.914 1.00 80.81 102 GLN A N 1
ATOM 829 C CA . GLN A 1 102 ? 4.672 11.951 -2.345 1.00 80.81 102 GLN A CA 1
ATOM 830 C C . GLN A 1 102 ? 3.676 11.685 -1.209 1.00 80.81 102 GLN A C 1
ATOM 832 O O . GLN A 1 102 ? 3.693 12.379 -0.191 1.00 80.81 102 GLN A O 1
ATOM 837 N N . VAL A 1 103 ? 2.816 10.677 -1.372 1.00 81.38 103 VAL A N 1
ATOM 838 C CA . VAL A 1 103 ? 1.851 10.260 -0.351 1.00 81.38 103 VAL A CA 1
ATOM 839 C C . VAL A 1 103 ? 2.575 9.771 0.900 1.00 81.38 103 VAL A C 1
ATOM 841 O O . VAL A 1 103 ? 2.316 10.295 1.976 1.00 81.38 103 VAL A O 1
ATOM 844 N N . VAL A 1 104 ? 3.508 8.825 0.777 1.00 81.50 104 VAL A N 1
ATOM 845 C CA . VAL A 1 104 ? 4.210 8.261 1.943 1.00 81.50 104 VAL A CA 1
ATOM 846 C C . VAL A 1 104 ? 4.982 9.333 2.715 1.00 81.50 104 VAL A C 1
ATOM 848 O O . VAL A 1 104 ? 4.923 9.375 3.943 1.00 81.50 104 VAL A O 1
ATOM 851 N N . GLU A 1 105 ? 5.693 10.215 2.011 1.00 80.38 105 GLU A N 1
ATOM 852 C CA . GLU A 1 105 ? 6.467 11.289 2.642 1.00 80.38 105 GLU A CA 1
ATOM 853 C C . GLU A 1 105 ? 5.551 12.300 3.356 1.00 80.38 105 GLU A C 1
ATOM 855 O O . GLU A 1 105 ? 5.786 12.634 4.515 1.00 80.38 105 GLU A O 1
ATOM 860 N N . SER A 1 106 ? 4.472 12.750 2.706 1.00 80.88 106 SER A N 1
ATOM 861 C CA . SER A 1 106 ? 3.580 13.772 3.279 1.00 80.88 106 SER A CA 1
ATOM 862 C C . SER A 1 106 ? 2.686 13.261 4.412 1.00 80.88 106 SER A C 1
ATOM 864 O O . SER A 1 106 ? 2.396 13.994 5.361 1.00 80.88 106 SER A O 1
ATOM 866 N N . GLU A 1 107 ? 2.239 12.010 4.334 1.00 81.31 107 GLU A N 1
ATOM 867 C CA . GLU A 1 107 ? 1.303 11.445 5.301 1.00 81.31 107 GLU A CA 1
ATOM 868 C C . GLU A 1 107 ? 1.984 11.050 6.608 1.00 81.31 107 GLU A C 1
ATOM 870 O O . GLU A 1 107 ? 1.422 11.307 7.674 1.00 81.31 107 GLU A O 1
ATOM 875 N N . ASN A 1 108 ? 3.207 10.511 6.562 1.00 74.88 108 ASN A N 1
ATOM 876 C CA . ASN A 1 108 ? 3.981 10.230 7.776 1.00 74.88 108 ASN A CA 1
ATOM 877 C C . ASN A 1 108 ? 4.153 11.494 8.636 1.00 74.88 108 ASN A C 1
ATOM 879 O O . ASN A 1 108 ? 3.895 11.466 9.844 1.00 74.88 108 ASN A O 1
ATOM 883 N N . ASP A 1 109 ? 4.490 12.622 8.007 1.00 75.12 109 ASP A N 1
ATOM 884 C CA . ASP A 1 109 ? 4.633 13.908 8.689 1.00 75.12 109 ASP A CA 1
ATOM 885 C C . ASP A 1 109 ? 3.311 14.393 9.303 1.00 75.12 109 ASP A C 1
ATOM 887 O O . ASP A 1 109 ? 3.286 14.857 10.446 1.00 75.12 109 ASP A O 1
ATOM 891 N N . GLU A 1 110 ? 2.189 14.279 8.587 1.00 75.50 110 GLU A N 1
ATOM 892 C CA . GLU A 1 110 ? 0.884 14.710 9.101 1.00 75.50 110 GLU A CA 1
ATOM 893 C C . GLU A 1 110 ? 0.341 13.809 10.218 1.00 75.50 110 GLU A C 1
ATOM 895 O O . GLU A 1 110 ? -0.160 14.313 11.230 1.00 75.50 110 GLU A O 1
ATOM 900 N N . LEU A 1 111 ? 0.451 12.486 10.083 1.00 73.06 111 LEU A N 1
ATOM 901 C CA . LEU A 1 111 ? -0.037 11.538 11.089 1.00 73.06 111 LEU A CA 1
ATOM 902 C C . LEU A 1 111 ? 0.813 11.534 12.359 1.00 73.06 111 LEU A C 1
ATOM 904 O O . LEU A 1 111 ? 0.250 11.336 13.435 1.00 73.06 111 LEU A O 1
ATOM 908 N N . SER A 1 112 ? 2.113 11.846 12.275 1.00 70.88 112 SER A N 1
ATOM 909 C CA . SER A 1 112 ? 2.988 11.984 13.453 1.00 70.88 112 SER A CA 1
ATOM 910 C C . SER A 1 112 ? 2.467 13.000 14.485 1.00 70.88 112 SER A C 1
ATOM 912 O O . SER A 1 112 ? 2.748 12.902 15.682 1.00 70.88 112 SER A O 1
ATOM 914 N N . LYS A 1 113 ? 1.644 13.963 14.044 1.00 76.12 113 LYS A N 1
ATOM 915 C CA . LYS A 1 113 ? 1.021 14.986 14.898 1.00 76.12 113 LYS A CA 1
ATOM 916 C C . LYS A 1 113 ? -0.102 14.421 15.771 1.00 76.12 113 LYS A C 1
ATOM 918 O O . LYS A 1 113 ? -0.463 15.033 16.779 1.00 76.12 113 LYS A O 1
ATOM 923 N N . TYR A 1 114 ? -0.661 13.268 15.406 1.00 73.94 114 TYR A N 1
ATOM 924 C CA . TYR A 1 114 ? -1.719 12.601 16.152 1.00 73.94 114 TYR A CA 1
ATOM 925 C C . TYR A 1 114 ? -1.114 11.569 17.100 1.00 73.94 114 TYR A C 1
ATOM 927 O O . TYR A 1 114 ? -0.522 10.576 16.691 1.00 73.94 114 TYR A O 1
ATOM 935 N N . LYS A 1 115 ? -1.308 11.779 18.405 1.00 77.62 115 LYS A N 1
ATOM 936 C CA . LYS A 1 115 ? -0.894 10.814 19.429 1.00 77.62 115 LYS A CA 1
ATOM 937 C C . LYS A 1 115 ? -1.888 9.655 19.481 1.00 77.62 115 LYS A C 1
ATOM 939 O O . LYS A 1 115 ? -2.811 9.674 20.293 1.00 77.62 115 LYS A O 1
ATOM 944 N N . ILE A 1 116 ? -1.706 8.671 18.605 1.00 83.44 116 ILE A N 1
ATOM 945 C CA . ILE A 1 116 ? -2.446 7.407 18.653 1.00 83.44 116 ILE A CA 1
ATOM 946 C C . ILE A 1 116 ? -1.751 6.488 19.660 1.00 83.44 116 ILE A C 1
ATOM 948 O O . ILE A 1 116 ? -0.565 6.191 19.534 1.00 83.44 116 ILE A O 1
ATOM 952 N N . LYS A 1 117 ? -2.480 6.072 20.695 1.00 84.25 117 LYS A N 1
ATOM 953 C CA . LYS A 1 117 ? -1.993 5.118 21.689 1.00 84.25 117 LYS A CA 1
ATOM 954 C C . LYS A 1 117 ? -2.040 3.698 21.122 1.00 84.25 117 LYS A C 1
ATOM 956 O O . LYS A 1 117 ? -3.060 3.332 20.533 1.00 84.25 117 LYS A O 1
ATOM 961 N N . PRO A 1 118 ? -1.000 2.882 21.360 1.00 85.94 118 PRO A N 1
ATOM 962 C CA . PRO A 1 118 ? -1.013 1.486 20.962 1.00 85.94 118 PRO A CA 1
ATOM 963 C C . PRO A 1 118 ? -1.980 0.708 21.860 1.00 85.94 118 PRO A C 1
ATOM 965 O O . PRO A 1 118 ? -1.700 0.462 23.032 1.00 85.94 118 PRO A O 1
ATOM 968 N N . LEU A 1 119 ? -3.143 0.355 21.317 1.00 82.31 119 LEU A N 1
ATOM 969 C CA . LEU A 1 119 ? -4.159 -0.425 22.027 1.00 82.31 119 LEU A CA 1
ATOM 970 C C . LEU A 1 119 ? -3.844 -1.920 22.053 1.00 82.31 119 LEU A C 1
ATOM 972 O O . LEU A 1 119 ? -4.248 -2.609 22.985 1.00 82.31 119 LEU A O 1
ATOM 976 N N . PHE A 1 120 ? -3.123 -2.409 21.045 1.00 80.56 120 PHE A N 1
ATOM 977 C CA . PHE A 1 120 ? -2.917 -3.833 20.787 1.00 80.56 120 PHE A CA 1
ATOM 978 C C . PHE A 1 120 ? -1.442 -4.250 20.902 1.00 80.56 120 PHE A C 1
ATOM 980 O O . PHE A 1 120 ? -1.070 -5.348 20.500 1.00 80.56 120 PHE A O 1
ATOM 987 N N . ALA A 1 121 ? -0.582 -3.400 21.479 1.00 69.19 121 ALA A N 1
ATOM 988 C CA . ALA A 1 121 ? 0.838 -3.722 21.664 1.00 69.19 121 ALA A CA 1
ATOM 989 C C . ALA A 1 121 ? 1.063 -4.919 22.609 1.00 69.19 121 ALA A C 1
ATOM 991 O O . ALA A 1 121 ? 1.931 -5.749 22.359 1.00 69.19 121 ALA A O 1
ATOM 992 N N . HIS A 1 122 ? 0.259 -5.052 23.671 1.00 58.94 122 HIS A N 1
ATOM 993 C CA . HIS A 1 122 ? 0.368 -6.168 24.626 1.00 58.94 122 HIS A CA 1
ATOM 994 C C . HIS A 1 122 ? -0.173 -7.497 24.087 1.00 58.94 122 HIS A C 1
ATOM 996 O O . HIS A 1 122 ? 0.182 -8.562 24.590 1.00 58.94 122 HIS A O 1
ATOM 1002 N N . SER A 1 123 ? -0.998 -7.449 23.042 1.00 53.31 123 SER A N 1
ATOM 1003 C CA . SER A 1 123 ? -1.576 -8.623 22.390 1.00 53.31 123 SER A CA 1
ATOM 1004 C C . SER A 1 123 ? -0.491 -9.504 21.744 1.00 53.31 123 SER A C 1
ATOM 1006 O O . SER A 1 123 ? -0.654 -10.706 21.590 1.00 53.31 123 SER A O 1
ATOM 1008 N N . ILE A 1 124 ? 0.680 -8.943 21.448 1.00 51.75 124 ILE A N 1
ATOM 1009 C CA . ILE A 1 124 ? 1.815 -9.662 20.852 1.00 51.75 124 ILE A CA 1
ATOM 1010 C C . ILE A 1 124 ? 2.539 -10.537 21.900 1.00 51.75 124 ILE A C 1
ATOM 1012 O O . ILE A 1 124 ? 3.208 -11.505 21.552 1.00 51.75 124 ILE A O 1
ATOM 1016 N N . SER A 1 125 ? 2.375 -10.237 23.194 1.00 48.44 125 SER A N 1
ATOM 1017 C CA . SER A 1 125 ? 3.055 -10.926 24.302 1.00 48.44 125 SER A CA 1
ATOM 1018 C C . SER A 1 125 ? 2.240 -12.072 24.923 1.00 48.44 125 SER A C 1
ATOM 1020 O O . SER A 1 125 ? 2.784 -12.835 25.719 1.00 48.44 125 SER A O 1
ATOM 1022 N N . SER A 1 126 ? 0.945 -12.192 24.598 1.00 42.72 126 SER A N 1
ATOM 1023 C CA . SER A 1 126 ? 0.036 -13.214 25.137 1.00 42.72 126 SER A CA 1
ATOM 1024 C C . SER A 1 126 ? -0.962 -13.682 24.058 1.00 42.72 126 SER A C 1
ATOM 1026 O O . SER A 1 126 ? -1.863 -12.921 23.697 1.00 42.72 126 SER A O 1
ATOM 1028 N N . PRO A 1 127 ? -0.845 -14.922 23.542 1.00 50.91 127 PRO A N 1
ATOM 1029 C CA . PRO A 1 127 ? -1.636 -15.410 22.403 1.00 50.91 127 PRO A CA 1
ATOM 1030 C C . PRO A 1 127 ? -3.160 -15.424 22.617 1.00 50.91 127 PRO A C 1
ATOM 1032 O O . PRO A 1 127 ? -3.923 -15.314 21.665 1.00 50.91 127 PRO A O 1
ATOM 1035 N N . THR A 1 128 ? -3.630 -15.549 23.859 1.00 49.25 128 THR A N 1
ATOM 1036 C CA . THR A 1 128 ? -5.030 -15.894 24.164 1.00 49.25 128 THR A CA 1
ATOM 1037 C C . THR A 1 128 ? -6.016 -14.721 24.135 1.00 49.25 128 THR A C 1
ATOM 1039 O O . THR A 1 128 ? -7.180 -14.935 23.809 1.00 49.25 128 THR A O 1
ATOM 1042 N N . GLU A 1 129 ? -5.589 -13.488 24.427 1.00 45.69 129 GLU A N 1
ATOM 1043 C CA . GLU A 1 129 ? -6.432 -12.279 24.284 1.00 45.69 129 GLU A CA 1
ATOM 1044 C C . GLU A 1 129 ? -6.281 -11.621 22.898 1.00 45.69 129 GLU A C 1
ATOM 1046 O O . GLU A 1 129 ? -7.155 -10.878 22.451 1.00 45.69 129 GLU A O 1
ATOM 1051 N N . CYS A 1 130 ? -5.185 -11.931 22.198 1.00 51.06 130 CYS A N 1
ATOM 1052 C CA . CYS A 1 130 ? -4.839 -11.425 20.869 1.00 51.06 130 CYS A CA 1
ATOM 1053 C C . CYS A 1 130 ? -5.726 -11.998 19.755 1.00 51.06 130 CYS A C 1
ATOM 1055 O O . CYS A 1 130 ? -6.104 -11.285 18.823 1.00 51.06 130 CYS A O 1
ATOM 1057 N N . ASP A 1 131 ? -6.123 -13.264 19.895 1.00 57.97 131 ASP A N 1
ATOM 1058 C CA . ASP A 1 131 ? -6.869 -13.992 18.869 1.00 57.97 131 ASP A CA 1
ATOM 1059 C C . ASP A 1 131 ? -8.241 -13.375 18.558 1.00 57.97 131 ASP A C 1
ATOM 1061 O O . ASP A 1 131 ? -8.695 -13.439 17.423 1.00 57.97 131 ASP A O 1
ATOM 1065 N N . ALA A 1 132 ? -8.925 -12.745 19.517 1.00 66.69 132 ALA A N 1
ATOM 1066 C CA . ALA A 1 132 ? -10.303 -12.293 19.292 1.00 66.69 132 ALA A CA 1
ATOM 1067 C C . ALA A 1 132 ? -10.414 -11.034 18.409 1.00 66.69 132 ALA A C 1
ATOM 1069 O O . ALA A 1 132 ? -11.373 -10.908 17.651 1.00 66.69 132 ALA A O 1
ATOM 1070 N N . LEU A 1 133 ? -9.459 -10.101 18.509 1.00 74.25 133 LEU A N 1
ATOM 1071 C CA . LEU A 1 133 ? -9.500 -8.817 17.788 1.00 74.25 133 LEU A CA 1
ATOM 1072 C C . LEU A 1 133 ? -8.869 -8.882 16.397 1.00 74.25 133 LEU A C 1
ATOM 1074 O O . LEU A 1 133 ? -9.242 -8.088 15.535 1.00 74.25 133 LEU A O 1
ATOM 1078 N N . LEU A 1 134 ? -7.927 -9.810 16.210 1.00 79.88 134 LEU A N 1
ATOM 1079 C CA . LEU A 1 134 ? -7.239 -10.072 14.946 1.00 79.88 134 LEU A CA 1
ATOM 1080 C C . LEU A 1 134 ? -7.942 -11.123 14.091 1.00 79.88 134 LEU A C 1
ATOM 1082 O O . LEU A 1 134 ? -7.739 -11.165 12.880 1.00 79.88 134 LEU A O 1
ATOM 1086 N N . LYS A 1 135 ? -8.768 -11.982 14.695 1.00 87.00 135 LYS A N 1
ATOM 1087 C CA . LYS A 1 135 ? -9.521 -12.968 13.930 1.00 87.00 135 LYS A CA 1
ATOM 1088 C C . LYS A 1 135 ? -10.514 -12.261 13.003 1.00 87.00 135 LYS A C 1
ATOM 1090 O O . LYS A 1 135 ? -11.231 -11.364 13.452 1.00 87.00 135 LYS A O 1
ATOM 1095 N N . PRO A 1 136 ? -10.604 -12.680 11.732 1.00 92.00 136 PRO A N 1
ATOM 1096 C CA . PRO A 1 136 ? -11.644 -12.207 10.835 1.00 92.00 136 PRO A CA 1
ATOM 1097 C C . PRO A 1 136 ? -13.042 -12.466 11.409 1.00 92.00 136 PRO A C 1
ATOM 1099 O O . PRO A 1 136 ? -13.361 -13.586 11.820 1.00 92.00 136 PRO A O 1
ATOM 1102 N N . VAL A 1 137 ? -13.870 -11.424 11.445 1.00 94.50 137 VAL A N 1
ATOM 1103 C CA . VAL A 1 137 ? -15.232 -11.445 12.010 1.00 94.50 137 VAL A CA 1
ATOM 1104 C C . VAL A 1 137 ? -16.297 -10.964 11.028 1.00 94.50 137 VAL A C 1
ATOM 1106 O O . VAL A 1 137 ? -17.477 -11.224 11.251 1.00 94.50 137 VAL A O 1
ATOM 1109 N N . THR A 1 138 ? -15.909 -10.280 9.950 1.00 96.38 138 THR A N 1
ATOM 1110 C CA . THR A 1 138 ? -16.841 -9.779 8.934 1.00 96.38 138 THR A CA 1
ATOM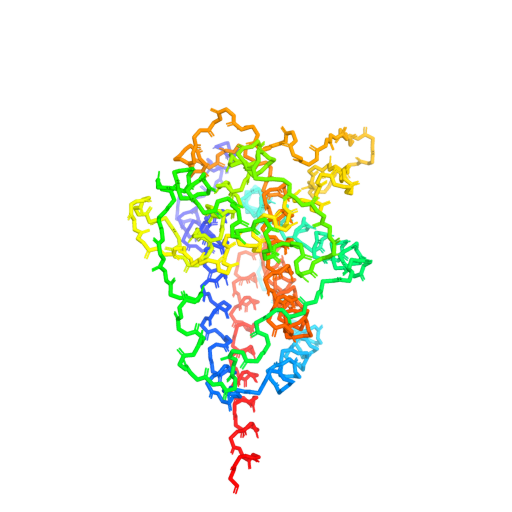 1111 C C . THR A 1 138 ? -16.237 -9.833 7.531 1.00 96.38 138 THR A C 1
ATOM 1113 O O . THR A 1 138 ? -15.038 -10.059 7.356 1.00 96.38 138 THR A O 1
ATOM 1116 N N . SER A 1 139 ? -17.097 -9.638 6.538 1.00 96.00 139 SER A N 1
ATOM 1117 C CA . SER A 1 139 ? -16.764 -9.473 5.125 1.00 96.00 139 SER A CA 1
ATOM 1118 C C . SER A 1 139 ? -17.033 -8.033 4.666 1.00 96.00 139 SER A C 1
ATOM 1120 O O . SER A 1 139 ? -17.629 -7.240 5.411 1.00 96.00 139 SER A O 1
ATOM 1122 N N . LEU A 1 140 ? -16.618 -7.689 3.442 1.00 94.06 140 LEU A N 1
ATOM 1123 C CA . LEU A 1 140 ? -16.913 -6.387 2.830 1.00 94.06 140 LEU A CA 1
ATOM 1124 C C . LEU A 1 140 ? -18.413 -6.191 2.584 1.00 94.06 140 LEU A C 1
ATOM 1126 O O . LEU A 1 140 ? -18.922 -5.097 2.832 1.00 94.06 140 LEU A O 1
ATOM 1130 N N . ALA A 1 141 ? -19.123 -7.242 2.165 1.00 94.38 141 ALA A N 1
ATOM 1131 C CA . ALA A 1 141 ? -20.568 -7.201 1.932 1.00 94.38 141 ALA A CA 1
ATOM 1132 C C . ALA A 1 141 ? -21.368 -6.962 3.229 1.00 94.38 141 ALA A C 1
ATOM 1134 O O . ALA A 1 141 ? -22.401 -6.291 3.231 1.00 94.38 141 ALA A O 1
ATOM 1135 N N . ALA A 1 142 ? -20.877 -7.465 4.366 1.00 96.19 142 ALA A N 1
ATOM 1136 C CA . ALA A 1 142 ? -21.546 -7.331 5.661 1.00 96.19 142 ALA A CA 1
ATOM 1137 C C . ALA A 1 142 ? -21.149 -6.066 6.449 1.00 96.19 142 ALA A C 1
ATOM 1139 O O . ALA A 1 142 ? -21.685 -5.828 7.540 1.00 96.19 142 ALA A O 1
ATOM 1140 N N . ILE A 1 143 ? -20.230 -5.241 5.932 1.00 95.44 143 ILE A N 1
ATOM 1141 C CA . ILE A 1 143 ? -19.536 -4.236 6.745 1.00 95.44 143 ILE A CA 1
ATOM 1142 C C . ILE A 1 143 ? -20.461 -3.159 7.317 1.00 95.44 143 ILE A C 1
ATOM 1144 O O . ILE A 1 143 ? -20.334 -2.818 8.490 1.00 95.44 143 ILE A O 1
ATOM 1148 N N . HIS A 1 144 ? -21.447 -2.657 6.566 1.00 95.38 144 HIS A N 1
ATOM 1149 C CA . HIS A 1 144 ? -22.379 -1.647 7.087 1.00 95.38 144 HIS A CA 1
ATOM 1150 C C . HIS A 1 144 ? -23.196 -2.177 8.261 1.00 95.38 144 HIS A C 1
ATOM 1152 O O . HIS A 1 144 ? -23.382 -1.485 9.266 1.00 95.38 144 HIS A O 1
ATOM 1158 N N . SER A 1 145 ? -23.669 -3.421 8.148 1.00 96.38 145 SER A N 1
ATOM 1159 C CA . SER A 1 145 ? -24.409 -4.092 9.217 1.00 96.38 145 SER A CA 1
ATOM 1160 C C . SER A 1 145 ? -23.520 -4.307 10.443 1.00 96.38 145 SER A C 1
ATOM 1162 O O . SER A 1 145 ? -23.934 -4.026 11.573 1.00 96.38 145 SER A O 1
ATOM 1164 N N . PHE A 1 146 ? -22.272 -4.727 10.219 1.00 96.62 146 PHE A N 1
ATOM 1165 C CA . PHE A 1 146 ? -21.280 -4.924 11.269 1.00 96.62 146 PHE A CA 1
ATOM 1166 C C . PHE A 1 146 ? -20.960 -3.616 12.008 1.00 96.62 146 PHE A C 1
ATOM 1168 O O . PHE A 1 146 ? -21.116 -3.547 13.229 1.00 96.62 146 PHE A O 1
ATOM 1175 N N . LEU A 1 147 ? -20.608 -2.550 11.280 1.00 96.44 147 LEU A N 1
ATOM 1176 C CA . LEU A 1 147 ? -20.301 -1.231 11.843 1.00 96.44 147 LEU A CA 1
ATOM 1177 C C . LEU A 1 147 ? -21.472 -0.674 12.656 1.00 96.44 147 LEU A C 1
ATOM 1179 O O . LEU A 1 147 ? -21.262 -0.113 13.729 1.00 96.44 147 LEU A O 1
ATOM 1183 N N . LYS A 1 148 ? -22.709 -0.860 12.181 1.00 96.25 148 LYS A N 1
ATOM 1184 C CA . LYS A 1 148 ? -23.919 -0.448 12.904 1.00 96.25 148 LYS A CA 1
ATOM 1185 C C . LYS A 1 148 ? -24.119 -1.250 14.191 1.00 96.25 148 LYS A C 1
ATOM 1187 O O . LYS A 1 148 ? -24.436 -0.669 15.227 1.00 96.25 148 LYS A O 1
ATOM 1192 N N . THR A 1 149 ? -23.937 -2.566 14.131 1.00 96.56 149 THR A N 1
ATOM 1193 C CA . THR A 1 149 ? -24.144 -3.473 15.271 1.00 96.56 149 THR A CA 1
ATOM 1194 C C . THR A 1 149 ? -23.102 -3.245 16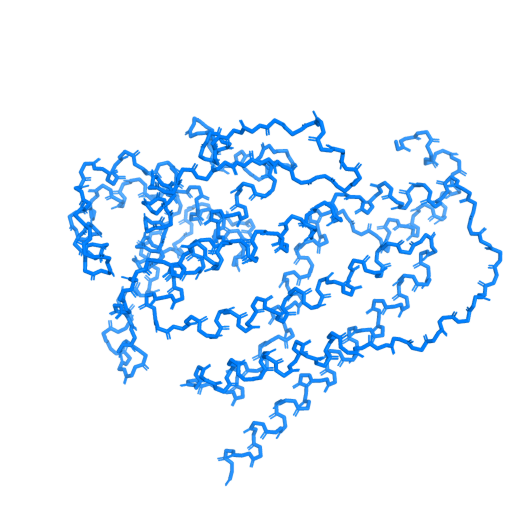.367 1.00 96.56 149 THR A C 1
ATOM 1196 O O . THR A 1 149 ? -23.448 -3.178 17.546 1.00 96.56 149 THR A O 1
ATOM 1199 N N . HIS A 1 150 ? -21.840 -3.039 15.983 1.00 95.38 150 HIS A N 1
ATOM 1200 C CA . HIS A 1 150 ? -20.710 -2.856 16.897 1.00 95.38 150 HIS A CA 1
ATOM 1201 C C . HIS A 1 150 ? -20.344 -1.383 17.143 1.00 95.38 150 HIS A C 1
ATOM 1203 O O . HIS A 1 150 ? -19.308 -1.095 17.741 1.00 95.38 150 HIS A O 1
ATOM 1209 N N . ALA A 1 151 ? -21.193 -0.431 16.735 1.00 95.06 151 ALA A N 1
ATOM 1210 C CA . ALA A 1 151 ? -20.873 0.998 16.738 1.00 95.06 151 ALA A CA 1
ATOM 1211 C C . ALA A 1 151 ? -20.388 1.516 18.106 1.00 95.06 151 ALA A C 1
ATOM 1213 O O . ALA A 1 151 ? -19.399 2.237 18.179 1.00 95.06 151 ALA A O 1
ATOM 1214 N N . ASN A 1 152 ? -21.040 1.125 19.205 1.00 93.75 152 ASN A N 1
ATOM 1215 C CA . ASN A 1 152 ? -20.645 1.561 20.553 1.00 93.75 152 ASN A CA 1
ATOM 1216 C C . ASN A 1 152 ? -19.251 1.050 20.949 1.00 93.75 152 ASN A C 1
ATOM 1218 O O . ASN A 1 152 ? -18.471 1.765 21.577 1.00 93.75 152 ASN A O 1
ATOM 1222 N N . GLU A 1 153 ? -18.941 -0.196 20.597 1.00 93.31 153 GLU A N 1
ATOM 1223 C CA . GLU A 1 153 ? -17.657 -0.813 20.910 1.00 93.31 153 GLU A CA 1
ATOM 1224 C C . GLU A 1 153 ? -16.533 -0.203 20.071 1.00 93.31 153 GLU A C 1
ATOM 1226 O O . GLU A 1 153 ? -15.511 0.204 20.623 1.00 93.31 153 GLU A O 1
ATOM 1231 N N . LEU A 1 154 ? -16.760 -0.053 18.766 1.00 94.19 154 LEU A N 1
ATOM 1232 C CA . LEU A 1 154 ? -15.841 0.601 17.836 1.00 94.19 154 LEU A CA 1
ATOM 1233 C C . LEU A 1 154 ? -15.566 2.056 18.238 1.00 94.19 154 LEU A C 1
ATOM 1235 O O . LEU A 1 154 ? -14.411 2.475 18.294 1.00 94.19 154 LEU A O 1
ATOM 1239 N N . ALA A 1 155 ? -16.608 2.812 18.596 1.00 92.81 155 ALA A N 1
ATOM 1240 C CA . ALA A 1 155 ? -16.497 4.176 19.113 1.00 92.81 155 ALA A CA 1
ATOM 1241 C C . ALA A 1 155 ? -15.607 4.242 20.359 1.00 92.81 155 ALA A C 1
ATOM 1243 O O . ALA A 1 155 ? -14.716 5.088 20.457 1.00 92.81 155 ALA A O 1
ATOM 1244 N N . ARG A 1 156 ? -15.815 3.314 21.301 1.00 92.25 156 ARG A N 1
ATOM 1245 C CA . ARG A 1 156 ? -15.002 3.201 22.514 1.00 92.25 156 ARG A CA 1
ATOM 1246 C C . ARG A 1 156 ? -13.540 2.898 22.182 1.00 92.25 156 ARG A C 1
ATOM 1248 O O . ARG A 1 156 ? -12.668 3.531 22.768 1.00 92.25 156 ARG A O 1
ATOM 1255 N N . LEU A 1 157 ? -13.263 1.978 21.256 1.00 91.62 157 LEU A N 1
ATOM 1256 C CA . LEU A 1 157 ? -11.896 1.639 20.839 1.00 91.62 157 LEU A CA 1
ATOM 1257 C C . LEU A 1 157 ? -11.207 2.833 20.160 1.00 91.62 157 LEU A C 1
ATOM 1259 O O . LEU A 1 157 ? -10.098 3.201 20.538 1.00 91.62 157 LEU A O 1
ATOM 1263 N N . VAL A 1 158 ? -11.885 3.524 19.240 1.00 90.88 158 VAL A N 1
ATOM 1264 C CA . VAL A 1 158 ? -11.367 4.757 18.617 1.00 90.88 158 VAL A CA 1
ATOM 1265 C C . VAL A 1 158 ? -11.070 5.833 19.669 1.00 90.88 158 VAL A C 1
ATOM 1267 O O . VAL A 1 158 ? -10.021 6.487 19.618 1.00 90.88 158 VAL A O 1
ATOM 1270 N N . HIS A 1 159 ? -11.955 5.990 20.657 1.00 90.19 159 HIS A N 1
ATOM 1271 C CA . HIS A 1 159 ? -11.756 6.918 21.765 1.00 90.19 159 HIS A CA 1
ATOM 1272 C C . HIS A 1 159 ? -10.564 6.533 22.641 1.00 90.19 159 HIS A C 1
ATOM 1274 O O . HIS A 1 159 ? -9.759 7.391 22.993 1.00 90.19 159 HIS A O 1
ATOM 1280 N N . GLN A 1 160 ? -10.392 5.252 22.957 1.00 88.44 160 GLN A N 1
ATOM 1281 C CA . GLN A 1 160 ? -9.231 4.777 23.708 1.00 88.44 160 GLN A CA 1
ATOM 1282 C C . GLN A 1 160 ? -7.919 5.032 22.952 1.00 88.44 160 GLN A C 1
ATOM 1284 O O . GLN A 1 160 ? -6.939 5.462 23.565 1.00 88.44 160 GLN A O 1
ATOM 1289 N N . ALA A 1 161 ? -7.909 4.817 21.632 1.00 86.81 161 ALA A N 1
ATOM 1290 C CA . ALA A 1 161 ? -6.730 5.016 20.792 1.00 86.81 161 ALA A CA 1
ATOM 1291 C C . ALA A 1 161 ? -6.338 6.495 20.695 1.00 86.81 161 ALA A C 1
ATOM 1293 O O . ALA A 1 161 ? -5.158 6.827 20.725 1.00 86.81 161 ALA A O 1
ATOM 1294 N N . THR A 1 162 ? -7.309 7.401 20.574 1.00 83.88 162 THR A N 1
ATOM 1295 C CA . THR A 1 162 ? -7.029 8.796 20.184 1.00 83.88 162 THR A CA 1
ATOM 1296 C C . THR A 1 162 ? -7.389 9.851 21.223 1.00 83.88 162 THR A C 1
ATOM 1298 O O . THR A 1 162 ? -7.007 11.011 21.081 1.00 83.88 162 THR A O 1
ATOM 1301 N N . GLY A 1 163 ? -8.156 9.486 22.249 1.00 83.62 163 GLY A N 1
ATOM 1302 C CA . GLY A 1 163 ? -8.790 10.414 23.185 1.00 83.62 163 GLY A CA 1
ATOM 1303 C C . GLY A 1 163 ? -9.963 11.204 22.592 1.00 83.62 163 GLY A C 1
ATOM 1304 O O . GLY A 1 163 ? -10.560 12.014 23.299 1.00 83.62 163 GLY A O 1
ATOM 1305 N N . TYR A 1 164 ? -10.315 11.003 21.318 1.00 82.19 164 TYR A N 1
ATOM 1306 C CA . TYR A 1 164 ? -11.419 11.714 20.677 1.00 82.19 164 TYR A CA 1
ATOM 1307 C C . TYR A 1 164 ? -12.724 10.952 20.814 1.00 82.19 164 TYR A C 1
ATOM 1309 O O . TYR A 1 164 ? -12.780 9.748 20.594 1.00 82.19 164 TYR A O 1
ATOM 1317 N N . GLU A 1 165 ? -13.786 11.648 21.193 1.00 84.19 165 GLU A N 1
ATOM 1318 C CA . GLU A 1 165 ? -15.118 11.057 21.237 1.00 84.19 165 GLU A CA 1
ATOM 1319 C C . GLU A 1 165 ? -15.659 10.930 19.805 1.00 84.19 165 GLU A C 1
ATOM 1321 O O . GLU A 1 165 ? -15.794 11.928 19.095 1.00 84.19 165 GLU A O 1
ATOM 1326 N N . LEU A 1 166 ? -15.913 9.695 19.372 1.00 87.44 166 LEU A N 1
ATOM 1327 C CA . LEU A 1 166 ? -16.607 9.377 18.127 1.00 87.44 166 LEU A CA 1
ATOM 1328 C C . LEU A 1 166 ? -17.966 8.800 18.513 1.00 87.44 166 LEU A C 1
ATOM 1330 O O . LEU A 1 166 ? -18.021 7.767 19.175 1.00 87.44 166 LEU A O 1
ATOM 1334 N N . ARG A 1 167 ? -19.070 9.452 18.146 1.00 89.88 167 ARG A N 1
ATOM 1335 C CA . ARG A 1 167 ? -20.403 8.939 18.485 1.00 89.88 167 ARG A CA 1
ATOM 1336 C C . ARG A 1 167 ? -20.759 7.762 17.587 1.00 89.88 167 ARG A C 1
ATOM 1338 O O . ARG A 1 167 ? -20.423 7.732 16.407 1.00 89.88 167 ARG A O 1
ATOM 1345 N N . SER A 1 168 ? -21.551 6.837 18.108 1.00 89.81 168 SER A N 1
ATOM 1346 C CA . SER A 1 168 ? -22.031 5.661 17.369 1.00 89.81 168 SER A CA 1
ATOM 1347 C C . SER A 1 168 ? -22.800 6.035 16.093 1.00 89.81 168 SER A C 1
ATOM 1349 O O . SER A 1 168 ? -22.705 5.348 15.080 1.00 89.81 168 SER A O 1
ATOM 1351 N N . SER A 1 169 ? -23.519 7.164 16.106 1.00 90.50 169 SER A N 1
ATOM 1352 C CA . SER A 1 169 ? -24.182 7.707 14.913 1.00 90.50 169 SER A CA 1
ATOM 1353 C C . SER A 1 169 ? -23.195 8.228 13.864 1.00 90.50 169 SER A C 1
ATOM 1355 O O . SER A 1 169 ? -23.477 8.159 12.672 1.00 90.50 169 SER A O 1
ATOM 1357 N N . GLU A 1 170 ? -22.025 8.715 14.280 1.00 91.81 170 GLU A N 1
ATOM 1358 C CA . GLU A 1 170 ? -20.985 9.196 13.368 1.00 91.81 170 GLU A CA 1
ATOM 1359 C C . GLU A 1 170 ? -20.315 8.047 12.622 1.00 91.81 170 GLU A C 1
ATOM 1361 O O . GLU A 1 170 ? -19.977 8.237 11.461 1.00 91.81 170 GLU A O 1
ATOM 1366 N N . ILE A 1 171 ? -20.218 6.858 13.231 1.00 93.06 171 ILE A N 1
ATOM 1367 C CA . ILE A 1 171 ? -19.744 5.633 12.562 1.00 93.06 171 ILE A CA 1
ATOM 1368 C C . ILE A 1 171 ? -20.649 5.275 11.383 1.00 93.06 171 ILE A C 1
ATOM 1370 O O . ILE A 1 171 ? -20.161 4.978 10.299 1.00 93.06 171 ILE A O 1
ATOM 1374 N N . THR A 1 172 ? -21.970 5.363 11.562 1.00 90.50 172 THR A N 1
ATOM 1375 C CA . THR A 1 172 ? -22.915 5.098 10.463 1.00 90.50 172 THR A CA 1
ATOM 1376 C C . THR A 1 172 ? -22.760 6.124 9.335 1.00 90.50 172 THR A C 1
ATOM 1378 O O . THR A 1 172 ? -22.835 5.763 8.168 1.00 90.50 172 THR A O 1
ATOM 1381 N N . ASN A 1 173 ? -22.463 7.386 9.669 1.00 91.12 173 ASN A N 1
ATOM 1382 C CA . ASN A 1 173 ? -22.240 8.459 8.691 1.00 91.12 173 ASN A CA 1
ATOM 1383 C C . ASN A 1 173 ? -20.901 8.363 7.938 1.00 91.12 173 ASN A C 1
ATOM 1385 O O . ASN A 1 173 ? -20.656 9.195 7.065 1.00 91.12 173 ASN A O 1
ATOM 1389 N N . ILE A 1 174 ? -20.005 7.454 8.335 1.00 92.25 174 ILE A N 1
ATOM 1390 C CA . ILE A 1 174 ? -18.739 7.187 7.635 1.00 92.25 174 ILE A CA 1
ATOM 1391 C C . ILE A 1 174 ? -18.638 5.764 7.103 1.00 92.25 174 ILE A C 1
ATOM 1393 O O . ILE A 1 174 ? -17.562 5.361 6.671 1.00 92.25 174 ILE A O 1
ATOM 1397 N N . ALA A 1 175 ? -19.727 4.996 7.154 1.00 93.38 175 ALA A N 1
ATOM 1398 C CA . ALA A 1 175 ? -19.702 3.586 6.799 1.00 93.38 175 ALA A CA 1
ATOM 1399 C C . ALA A 1 175 ? -19.249 3.370 5.347 1.00 93.38 175 ALA A C 1
ATOM 1401 O O . ALA A 1 175 ? -18.415 2.500 5.112 1.00 93.38 175 ALA A O 1
ATOM 1402 N N . ASP A 1 176 ? -19.705 4.209 4.411 1.00 91.38 176 ASP A N 1
ATOM 1403 C CA . ASP A 1 176 ? -19.316 4.128 2.999 1.00 91.38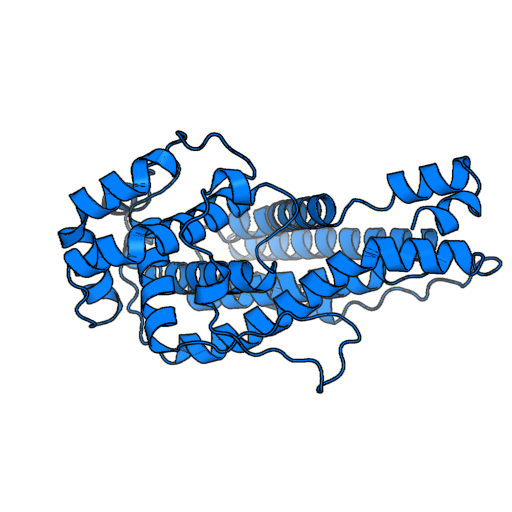 176 ASP A CA 1
ATOM 1404 C C . ASP A 1 176 ? -17.827 4.442 2.809 1.00 91.38 176 ASP A C 1
ATOM 1406 O O . ASP A 1 176 ? -17.097 3.677 2.178 1.00 91.38 176 ASP A O 1
ATOM 1410 N N . GLU A 1 177 ? -17.325 5.540 3.392 1.00 91.38 177 GLU A N 1
ATOM 1411 C CA . GLU A 1 177 ? -15.895 5.856 3.315 1.00 91.38 177 GLU A CA 1
ATOM 1412 C C . GLU A 1 177 ? -15.036 4.765 3.976 1.00 91.38 177 GLU A C 1
ATOM 1414 O O . GLU A 1 177 ? -13.969 4.422 3.468 1.00 91.38 177 GLU A O 1
ATOM 1419 N N . THR A 1 178 ? -15.495 4.200 5.097 1.00 93.94 178 THR A N 1
ATOM 1420 C CA . THR A 1 178 ? -14.811 3.112 5.807 1.00 93.94 178 THR A CA 1
ATOM 1421 C C . THR A 1 178 ? -14.799 1.818 4.993 1.00 93.94 178 THR A C 1
ATOM 1423 O O . THR A 1 178 ? -13.742 1.197 4.895 1.00 93.94 178 THR A O 1
ATOM 1426 N N . GLN A 1 179 ? -15.912 1.438 4.358 1.00 93.06 179 GLN A N 1
ATOM 1427 C CA . GLN A 1 179 ? -15.970 0.269 3.477 1.00 93.06 179 GLN A CA 1
ATOM 1428 C C . GLN A 1 179 ? -14.968 0.399 2.328 1.00 93.06 179 GLN A C 1
ATOM 1430 O O . GLN A 1 179 ? -14.270 -0.561 2.026 1.00 93.06 179 GLN A O 1
ATOM 1435 N N . LYS A 1 180 ? -14.837 1.583 1.721 1.00 89.56 180 LYS A N 1
ATOM 1436 C CA . LYS A 1 180 ? -13.904 1.802 0.604 1.00 89.56 180 LYS A CA 1
ATOM 1437 C C . LYS A 1 180 ? -12.437 1.665 1.011 1.00 89.56 180 LYS A C 1
ATOM 1439 O O . LYS A 1 180 ? -11.639 1.109 0.261 1.00 89.56 180 LYS A O 1
ATOM 1444 N N . VAL A 1 181 ? -12.086 2.116 2.215 1.00 91.88 181 VAL A N 1
ATOM 1445 C CA . VAL A 1 181 ? -10.742 1.908 2.778 1.00 91.88 181 VAL A CA 1
ATOM 1446 C C . VAL A 1 181 ? -10.487 0.430 3.070 1.00 91.88 181 VAL A C 1
ATOM 1448 O O . VAL A 1 181 ? -9.423 -0.083 2.730 1.00 91.88 181 VAL A O 1
ATOM 1451 N N . LEU A 1 182 ? -11.464 -0.269 3.653 1.00 93.50 182 LEU A N 1
ATOM 1452 C CA . LEU A 1 182 ? -11.362 -1.708 3.906 1.00 93.50 182 LEU A CA 1
ATOM 1453 C C . LEU A 1 182 ? -11.305 -2.516 2.608 1.00 93.50 182 LEU A C 1
ATOM 1455 O O . LEU A 1 182 ? -10.581 -3.500 2.539 1.00 93.50 182 LEU A O 1
ATOM 1459 N N . HIS A 1 183 ? -12.004 -2.077 1.563 1.00 89.56 183 HIS A N 1
ATOM 1460 C CA . HIS A 1 183 ? -11.910 -2.664 0.233 1.00 89.56 183 HIS A CA 1
ATOM 1461 C C . HIS A 1 183 ? -10.486 -2.543 -0.319 1.00 89.56 183 HIS A C 1
ATOM 1463 O O . HIS A 1 183 ? -9.933 -3.532 -0.792 1.00 89.56 183 HIS A O 1
ATOM 1469 N N . ALA A 1 184 ? -9.857 -1.366 -0.203 1.00 86.38 184 ALA A N 1
ATOM 1470 C CA . ALA A 1 184 ? -8.461 -1.193 -0.602 1.00 86.38 184 ALA A CA 1
ATOM 1471 C C . ALA A 1 184 ? -7.521 -2.121 0.184 1.00 86.38 184 ALA A C 1
ATOM 1473 O O . ALA A 1 184 ? -6.657 -2.755 -0.415 1.00 86.38 184 ALA A O 1
ATOM 1474 N N . TYR A 1 185 ? -7.727 -2.259 1.497 1.00 89.81 185 TYR A N 1
ATOM 1475 C CA . TYR A 1 185 ? -6.991 -3.222 2.319 1.00 89.81 185 TYR A CA 1
ATOM 1476 C C . TYR A 1 185 ? -7.161 -4.664 1.824 1.00 89.81 185 TYR A C 1
ATOM 1478 O O . TYR A 1 185 ? -6.167 -5.334 1.552 1.00 89.81 185 TYR A O 1
ATOM 1486 N N . VAL A 1 186 ? -8.403 -5.116 1.633 1.00 88.94 186 VAL A N 1
ATOM 1487 C CA . VAL A 1 186 ? -8.694 -6.475 1.159 1.00 88.94 186 VAL A CA 1
ATOM 1488 C C . VAL A 1 186 ? -8.063 -6.731 -0.209 1.00 88.94 186 VAL A C 1
ATOM 1490 O O . VAL A 1 186 ? -7.465 -7.783 -0.426 1.00 88.94 186 VAL A O 1
ATOM 1493 N N . PHE A 1 187 ? -8.142 -5.756 -1.116 1.00 82.44 187 PHE A N 1
ATOM 1494 C CA . PHE A 1 187 ? -7.523 -5.852 -2.431 1.00 82.44 187 PHE A CA 1
ATOM 1495 C C . PHE A 1 187 ? -5.992 -5.916 -2.357 1.00 82.44 187 PHE A C 1
ATOM 1497 O O . PHE A 1 187 ? -5.375 -6.672 -3.100 1.00 82.44 187 PHE A O 1
ATOM 1504 N N . HIS A 1 188 ? -5.358 -5.157 -1.466 1.00 79.56 188 HIS A N 1
ATOM 1505 C CA . HIS A 1 188 ? -3.904 -5.200 -1.318 1.00 79.56 188 HIS A CA 1
ATOM 1506 C C . HIS A 1 188 ? -3.399 -6.500 -0.680 1.00 79.56 188 HIS A C 1
ATOM 1508 O O . HIS A 1 188 ? -2.318 -6.958 -1.045 1.00 79.56 188 HIS A O 1
ATOM 1514 N N . GLU A 1 189 ? -4.161 -7.104 0.233 1.00 82.56 189 GLU A N 1
ATOM 1515 C CA . GLU A 1 189 ? -3.754 -8.345 0.903 1.00 82.56 189 GLU A CA 1
ATOM 1516 C C . GLU A 1 189 ? -4.087 -9.615 0.116 1.00 82.56 189 GLU A C 1
ATOM 1518 O O . GLU A 1 189 ? -3.289 -10.558 0.098 1.00 82.56 189 GLU A O 1
ATOM 1523 N N . TRP A 1 190 ? -5.256 -9.648 -0.530 1.00 81.31 190 TRP A N 1
ATOM 1524 C CA . TRP A 1 190 ? -5.794 -10.853 -1.171 1.00 81.31 190 TRP A CA 1
ATOM 1525 C C . TRP A 1 190 ? -6.180 -10.666 -2.640 1.00 81.31 190 TRP A C 1
ATOM 1527 O O . TRP A 1 190 ? -6.698 -11.604 -3.246 1.00 81.31 190 TRP A O 1
ATOM 1537 N N . HIS A 1 191 ? -5.916 -9.502 -3.238 1.00 78.06 191 HIS A N 1
ATOM 1538 C CA . HIS A 1 191 ? -6.361 -9.155 -4.591 1.00 78.06 191 HIS A CA 1
ATOM 1539 C C . HIS A 1 191 ? -7.891 -9.200 -4.722 1.00 78.06 191 HIS A C 1
ATOM 1541 O O . HIS A 1 191 ? -8.636 -9.003 -3.756 1.00 78.06 191 HIS A O 1
ATOM 1547 N N . ARG A 1 192 ? -8.392 -9.392 -5.947 1.00 79.75 192 ARG A N 1
ATOM 1548 C CA . ARG A 1 192 ? -9.829 -9.508 -6.195 1.00 79.75 192 ARG A CA 1
ATOM 1549 C C . ARG A 1 192 ? -10.348 -10.807 -5.577 1.00 79.75 192 ARG A C 1
ATOM 1551 O O . ARG A 1 192 ? -10.039 -11.896 -6.058 1.00 79.75 192 ARG A O 1
ATOM 1558 N N . THR A 1 193 ? -11.163 -10.671 -4.540 1.00 81.75 193 THR A N 1
ATOM 1559 C CA . THR A 1 193 ? -11.819 -11.775 -3.831 1.00 81.75 193 THR A CA 1
ATOM 1560 C C . THR A 1 193 ? -13.328 -11.569 -3.804 1.00 81.75 193 THR A C 1
ATOM 1562 O O . THR A 1 193 ? -13.821 -10.483 -4.104 1.00 81.75 193 THR A O 1
ATOM 1565 N N . ASP A 1 194 ? -14.065 -12.637 -3.505 1.00 88.25 194 ASP A N 1
ATOM 1566 C CA . ASP A 1 194 ? -15.507 -12.557 -3.283 1.00 88.25 194 ASP A CA 1
ATOM 1567 C C . ASP A 1 194 ? -15.790 -11.691 -2.038 1.00 88.25 194 ASP A C 1
ATOM 1569 O O . ASP A 1 194 ? -15.143 -11.847 -0.998 1.00 88.25 194 ASP A O 1
ATOM 1573 N N . LEU A 1 195 ? -16.737 -10.758 -2.158 1.00 90.00 195 LEU A N 1
ATOM 1574 C CA . LEU A 1 195 ? -17.064 -9.772 -1.127 1.00 90.00 195 LEU A CA 1
ATOM 1575 C C . LEU A 1 195 ? -17.696 -10.386 0.124 1.00 90.00 195 LEU A C 1
ATOM 1577 O O . LEU A 1 195 ? -17.721 -9.730 1.170 1.00 90.00 195 LEU A O 1
ATOM 1581 N N . ASP A 1 196 ? -18.175 -11.628 0.036 1.00 94.00 196 ASP A N 1
ATOM 1582 C CA . ASP A 1 196 ? -18.712 -12.394 1.159 1.00 94.00 196 ASP A CA 1
ATOM 1583 C C . ASP A 1 196 ? -17.629 -13.120 1.978 1.00 94.00 196 ASP A C 1
ATOM 1585 O O . ASP A 1 196 ? -17.915 -13.642 3.060 1.00 94.00 196 ASP A O 1
ATOM 1589 N N . VAL A 1 197 ? -16.369 -13.133 1.522 1.00 94.25 197 VAL A N 1
ATOM 1590 C CA . VAL A 1 197 ? -15.265 -13.761 2.262 1.00 94.25 197 VAL A CA 1
ATOM 1591 C C . VAL A 1 197 ? -15.029 -13.033 3.585 1.00 94.25 197 VAL A C 1
ATOM 1593 O O . VAL A 1 197 ? -14.820 -11.823 3.634 1.00 94.25 197 VAL A O 1
ATOM 1596 N N . ILE A 1 198 ? -15.026 -13.792 4.684 1.00 95.19 198 ILE A N 1
ATOM 1597 C CA . ILE A 1 198 ? -14.752 -13.269 6.025 1.00 95.19 198 ILE A CA 1
ATOM 1598 C C . ILE A 1 198 ? -13.238 -13.104 6.193 1.00 95.19 198 ILE A C 1
ATOM 1600 O O . ILE A 1 198 ? -12.532 -14.059 6.520 1.00 95.19 198 ILE A O 1
ATOM 1604 N N . ASN A 1 199 ? -12.746 -11.889 5.965 1.00 94.00 199 ASN A N 1
ATOM 1605 C CA . ASN A 1 199 ? -11.324 -11.533 6.020 1.00 94.00 199 ASN A CA 1
ATOM 1606 C C . ASN A 1 199 ? -11.040 -10.213 6.759 1.00 94.00 199 ASN A C 1
ATOM 1608 O O . ASN A 1 199 ? -9.884 -9.818 6.853 1.00 94.00 199 ASN A O 1
ATOM 1612 N N . ILE A 1 200 ? -12.060 -9.555 7.322 1.00 95.81 200 ILE A N 1
ATOM 1613 C CA . ILE A 1 200 ? -11.908 -8.295 8.058 1.00 95.81 200 ILE A CA 1
ATOM 1614 C C . ILE A 1 200 ? -12.066 -8.551 9.557 1.00 95.81 200 ILE A C 1
ATOM 1616 O O . ILE A 1 200 ? -13.071 -9.108 10.013 1.00 95.81 200 ILE A O 1
ATOM 1620 N N . SER A 1 201 ? -11.075 -8.121 10.329 1.00 94.31 201 SER A N 1
ATOM 1621 C CA . SER A 1 201 ? -11.043 -8.181 11.788 1.00 94.31 201 SER A CA 1
ATOM 1622 C C . SER A 1 201 ? -11.599 -6.908 12.445 1.00 94.31 201 SER A C 1
ATOM 1624 O O . SER A 1 201 ? -11.866 -5.886 11.800 1.00 94.31 201 SER A O 1
ATOM 1626 N N . MET A 1 202 ? -11.760 -6.944 13.772 1.00 92.56 202 MET A N 1
ATOM 1627 C CA . MET A 1 202 ? -12.135 -5.753 14.541 1.00 92.56 202 MET A CA 1
ATOM 1628 C C . MET A 1 202 ? -11.017 -4.700 14.508 1.00 92.56 202 MET A C 1
ATOM 1630 O O . MET A 1 202 ? -11.301 -3.504 14.431 1.00 92.56 202 MET A O 1
ATOM 1634 N N . ALA A 1 203 ? -9.751 -5.131 14.540 1.00 92.44 203 ALA A N 1
ATOM 1635 C CA . ALA A 1 203 ? -8.602 -4.233 14.456 1.00 92.44 203 ALA A CA 1
ATOM 1636 C C . ALA A 1 203 ? -8.576 -3.464 13.125 1.00 92.44 203 ALA A C 1
ATOM 1638 O O . ALA A 1 203 ? -8.368 -2.247 13.133 1.00 92.44 203 ALA A O 1
ATOM 1639 N N . ASP A 1 204 ? -8.885 -4.141 12.014 1.00 95.31 204 ASP A N 1
ATOM 1640 C CA . ASP A 1 204 ? -8.979 -3.521 10.686 1.00 95.31 204 ASP A CA 1
ATOM 1641 C C . ASP A 1 204 ? -10.082 -2.454 10.664 1.00 95.31 204 ASP A C 1
ATOM 1643 O O . ASP A 1 204 ? -9.869 -1.321 10.226 1.00 95.31 204 ASP A O 1
ATOM 1647 N N . CYS A 1 205 ? -11.253 -2.760 11.233 1.00 95.94 205 CYS A N 1
ATOM 1648 C CA . CYS A 1 205 ? -12.347 -1.793 11.345 1.00 95.94 205 CYS A CA 1
ATOM 1649 C C . CYS A 1 205 ? -11.933 -0.549 12.149 1.00 95.94 205 CYS A C 1
ATOM 1651 O O . CYS A 1 205 ? -12.209 0.578 11.734 1.00 95.94 205 CYS A O 1
ATOM 1653 N N . VAL A 1 206 ? -11.248 -0.726 13.285 1.00 94.50 206 VAL A N 1
ATOM 1654 C CA . VAL A 1 206 ? -10.763 0.399 14.103 1.00 94.50 206 VAL A CA 1
ATOM 1655 C C . VAL A 1 206 ? -9.742 1.233 13.327 1.00 94.50 206 VAL A C 1
ATOM 1657 O O . VAL A 1 206 ? -9.858 2.459 13.309 1.00 94.50 206 VAL A O 1
ATOM 1660 N N . ALA A 1 207 ? -8.780 0.606 12.648 1.00 94.62 207 ALA A N 1
ATOM 1661 C CA . ALA A 1 207 ? -7.786 1.310 11.840 1.00 94.62 207 ALA A CA 1
ATOM 1662 C C . ALA A 1 207 ? -8.428 2.104 10.687 1.00 94.62 207 ALA A C 1
ATOM 1664 O O . ALA A 1 207 ? -8.081 3.269 10.470 1.00 94.62 207 ALA A O 1
ATOM 1665 N N . ALA A 1 208 ? -9.418 1.532 9.996 1.00 95.69 208 ALA A N 1
ATOM 1666 C CA . ALA A 1 208 ? -10.131 2.206 8.910 1.00 95.69 208 ALA A CA 1
ATOM 1667 C C . ALA A 1 208 ? -10.967 3.394 9.415 1.00 95.69 208 ALA A C 1
ATOM 1669 O O . ALA A 1 208 ? -10.913 4.488 8.843 1.00 95.69 208 ALA A O 1
ATOM 1670 N N . LEU A 1 209 ? -11.676 3.231 10.537 1.00 95.25 209 LEU A N 1
ATOM 1671 C CA . LEU A 1 209 ? -12.410 4.325 11.180 1.00 95.25 209 LEU A CA 1
ATOM 1672 C C . LEU A 1 209 ? -11.470 5.451 11.627 1.00 95.25 209 LEU A C 1
ATOM 1674 O O . LEU A 1 209 ? -11.802 6.630 11.467 1.00 95.25 209 LEU A O 1
ATOM 1678 N N . LEU A 1 210 ? -10.287 5.116 12.153 1.00 91.88 210 LEU A N 1
ATOM 1679 C CA . LEU A 1 210 ? -9.262 6.097 12.509 1.00 91.88 210 LEU A CA 1
ATOM 1680 C C . LEU A 1 210 ? -8.770 6.869 11.287 1.00 91.88 210 LEU A C 1
ATOM 1682 O O . LEU A 1 210 ? -8.741 8.100 11.334 1.00 91.88 210 LEU A O 1
ATOM 1686 N N . ALA A 1 211 ? -8.451 6.180 10.190 1.00 92.00 211 ALA A N 1
ATOM 1687 C CA . ALA A 1 211 ? -8.004 6.810 8.951 1.00 92.00 211 ALA A CA 1
ATOM 1688 C C . ALA A 1 211 ? -9.025 7.840 8.431 1.00 92.00 211 ALA A C 1
ATOM 1690 O O . ALA A 1 211 ? -8.664 8.987 8.139 1.00 92.00 211 ALA A O 1
ATOM 1691 N N . ILE A 1 212 ? -10.315 7.481 8.402 1.00 92.06 212 ILE A N 1
ATOM 1692 C CA . ILE A 1 212 ? -11.389 8.394 7.979 1.00 92.06 212 ILE A CA 1
ATOM 1693 C C . ILE A 1 212 ? -11.598 9.534 8.980 1.00 92.06 212 ILE A C 1
ATOM 1695 O O . ILE A 1 212 ? -11.743 10.694 8.581 1.00 92.06 212 ILE A O 1
ATOM 1699 N N . THR A 1 213 ? -11.570 9.244 10.281 1.00 89.12 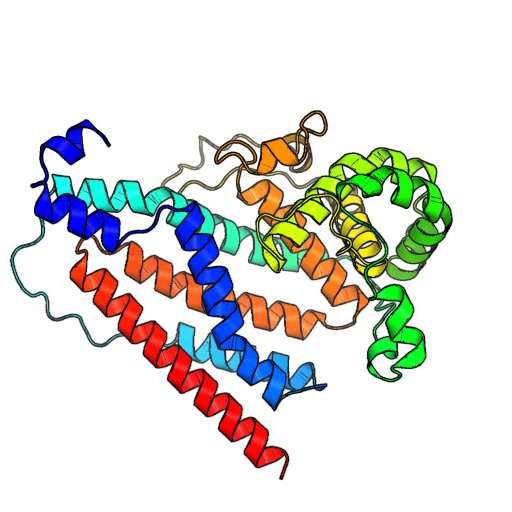213 THR A N 1
ATOM 1700 C CA . THR A 1 213 ? -11.741 10.259 11.333 1.00 89.12 213 THR A CA 1
ATOM 1701 C C . THR A 1 213 ? -10.629 11.307 11.276 1.00 89.12 213 THR A C 1
ATOM 1703 O O . THR A 1 213 ? -10.899 12.509 11.334 1.00 89.12 213 THR A O 1
ATOM 1706 N N . ILE A 1 214 ? -9.380 10.871 11.104 1.00 86.25 214 ILE A N 1
ATOM 1707 C CA . ILE A 1 214 ? -8.220 11.751 10.927 1.00 86.25 214 ILE A CA 1
ATOM 1708 C C . ILE A 1 214 ? -8.363 12.550 9.629 1.00 86.25 214 ILE A C 1
ATOM 1710 O O . ILE A 1 214 ? -8.202 13.772 9.639 1.00 86.25 214 ILE A O 1
ATOM 1714 N N . GLN A 1 215 ? -8.771 11.917 8.525 1.00 88.06 215 GLN A N 1
ATOM 1715 C CA . GLN A 1 215 ? -9.002 12.626 7.268 1.00 88.06 215 GLN A CA 1
ATOM 1716 C C . GLN A 1 215 ? -10.073 13.719 7.377 1.00 88.06 215 GLN A C 1
ATOM 1718 O O . GLN A 1 215 ? -9.865 14.823 6.863 1.00 88.06 215 GLN A O 1
ATOM 1723 N N . LYS A 1 216 ? -11.193 13.478 8.071 1.00 87.25 216 LYS A N 1
ATOM 1724 C CA . LYS A 1 216 ? -12.227 14.510 8.285 1.00 87.25 216 LYS A CA 1
ATOM 1725 C C . LYS A 1 216 ? -11.707 15.707 9.094 1.00 87.25 216 LYS A C 1
ATOM 1727 O O . LYS A 1 216 ? -12.224 16.817 8.929 1.00 87.25 216 LYS A O 1
ATOM 1732 N N . LYS A 1 217 ? -10.661 15.517 9.907 1.00 84.69 217 LYS A N 1
ATOM 1733 C CA . LYS A 1 217 ? -9.986 16.591 10.653 1.00 84.69 217 LYS A CA 1
ATOM 1734 C C . LYS A 1 217 ? -8.971 17.357 9.811 1.00 84.69 217 LYS A C 1
ATOM 1736 O O . LYS A 1 217 ? -9.057 18.581 9.763 1.00 84.69 217 LYS A O 1
ATOM 1741 N N . ILE A 1 218 ? -8.057 16.656 9.134 1.00 83.38 218 ILE A N 1
ATOM 1742 C CA . ILE A 1 218 ? -6.983 17.277 8.337 1.00 83.38 218 ILE A CA 1
ATOM 1743 C C . ILE A 1 218 ? -7.555 17.998 7.108 1.00 83.38 218 ILE A C 1
ATOM 1745 O O . ILE A 1 218 ? -7.080 19.071 6.743 1.00 83.38 218 ILE A O 1
ATOM 1749 N N . LYS A 1 219 ? -8.615 17.447 6.494 1.00 82.81 219 LYS A N 1
ATOM 1750 C CA . LYS A 1 219 ? -9.247 17.984 5.275 1.00 82.81 219 LYS A CA 1
ATOM 1751 C C . LYS A 1 219 ? -8.240 18.173 4.139 1.00 82.81 219 LYS A C 1
ATOM 1753 O O . LYS A 1 219 ? -8.239 19.210 3.472 1.00 82.81 219 LYS A O 1
ATOM 1758 N N . THR A 1 220 ? -7.407 17.156 3.927 1.00 83.56 220 THR A N 1
ATOM 1759 C CA . THR A 1 220 ? -6.331 17.149 2.933 1.00 83.56 220 THR A CA 1
ATOM 1760 C C . THR A 1 220 ? -6.814 17.648 1.579 1.00 83.56 220 THR A C 1
ATOM 1762 O O . THR A 1 220 ? -7.803 17.153 1.023 1.00 83.56 220 THR A O 1
ATOM 1765 N N . LYS A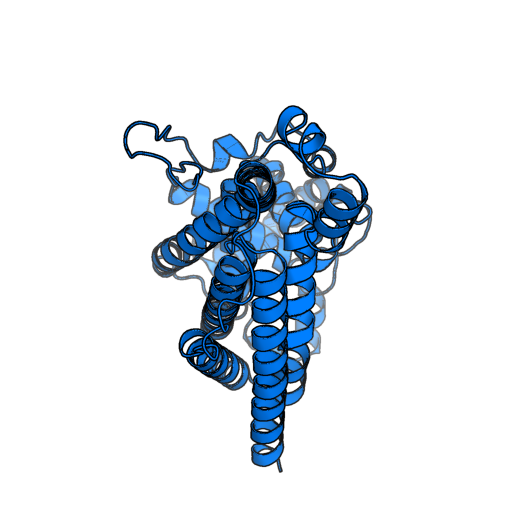 1 221 ? -6.104 18.664 1.088 1.00 82.50 221 LYS A N 1
ATOM 1766 C CA . LYS A 1 221 ? -6.195 19.154 -0.282 1.00 82.50 221 LYS A CA 1
ATOM 1767 C C . LYS A 1 221 ? -5.435 18.174 -1.160 1.00 82.50 221 LYS A C 1
ATOM 1769 O O . LYS A 1 221 ? -4.259 17.941 -0.909 1.00 82.50 221 LYS A O 1
ATOM 1774 N N . TYR A 1 222 ? -6.105 17.617 -2.153 1.00 79.62 222 TYR A N 1
ATOM 1775 C CA . TYR A 1 222 ? -5.529 16.625 -3.044 1.00 79.62 222 TYR A CA 1
ATOM 1776 C C . TYR A 1 222 ? -5.531 17.142 -4.481 1.00 79.62 222 TYR A C 1
ATOM 1778 O O . TYR A 1 222 ? -6.483 17.790 -4.927 1.00 79.62 222 TYR A O 1
ATOM 1786 N N . THR A 1 223 ? -4.438 16.849 -5.175 1.00 77.88 223 THR A N 1
ATOM 1787 C CA . THR A 1 223 ? -4.268 17.065 -6.606 1.00 77.88 223 THR A CA 1
ATOM 1788 C C . THR A 1 223 ? -3.610 15.807 -7.161 1.00 77.88 223 THR A C 1
ATOM 1790 O O . THR A 1 223 ? -2.506 15.494 -6.714 1.00 77.88 223 THR A O 1
ATOM 1793 N N . PRO A 1 224 ? -4.250 15.106 -8.113 1.00 75.44 224 PRO A N 1
ATOM 1794 C CA . PRO A 1 224 ? -3.652 13.949 -8.765 1.00 75.44 224 PRO A CA 1
ATOM 1795 C C . PRO A 1 224 ? -2.276 14.269 -9.348 1.00 75.44 224 PRO A C 1
ATOM 1797 O O . PRO A 1 224 ? -2.125 15.276 -10.045 1.00 75.44 224 PRO A O 1
ATOM 1800 N N . ASN A 1 225 ? -1.289 13.412 -9.086 1.00 75.69 225 ASN A N 1
ATOM 1801 C CA . ASN A 1 225 ? 0.072 13.595 -9.592 1.00 75.69 225 ASN A CA 1
ATOM 1802 C C . ASN A 1 225 ? 0.258 12.963 -10.977 1.00 75.69 225 ASN A C 1
ATOM 1804 O O . ASN A 1 225 ? 0.055 11.765 -11.160 1.00 75.69 225 ASN A O 1
ATOM 1808 N N . TRP A 1 226 ? 0.640 13.777 -11.963 1.00 76.75 226 TRP A N 1
ATOM 1809 C CA . TRP A 1 226 ? 0.888 13.322 -13.331 1.00 76.75 226 TRP A CA 1
ATOM 1810 C C . TRP A 1 226 ? 2.334 13.688 -13.691 1.00 76.75 226 TRP A C 1
ATOM 1812 O O . TRP A 1 226 ? 2.766 14.836 -13.567 1.00 76.75 226 TRP A O 1
ATOM 1822 N N . LYS A 1 227 ? 3.133 12.707 -14.116 1.00 76.75 227 LYS A N 1
ATOM 1823 C CA . LYS A 1 227 ? 4.537 12.922 -14.509 1.00 76.75 227 LYS A CA 1
ATOM 1824 C C . LYS A 1 227 ? 4.586 13.886 -15.696 1.00 76.75 227 LYS A C 1
ATOM 1826 O O . LYS A 1 227 ? 4.034 13.590 -16.748 1.00 76.75 227 LYS A O 1
ATOM 1831 N N . GLY A 1 228 ? 5.275 15.014 -15.519 1.00 74.62 228 GLY A N 1
ATOM 1832 C CA . GLY A 1 228 ? 5.349 16.091 -16.514 1.00 74.62 228 GLY A CA 1
ATOM 1833 C C . GLY A 1 228 ? 4.307 17.203 -16.339 1.00 74.62 228 GLY A C 1
ATOM 1834 O O . GLY A 1 228 ? 4.320 18.148 -17.121 1.00 74.62 228 GLY A O 1
ATOM 1835 N N . GLN A 1 229 ? 3.443 17.131 -15.319 1.00 73.88 229 GLN A N 1
ATOM 1836 C CA . GLN A 1 229 ? 2.452 18.169 -15.021 1.00 73.88 229 GLN A CA 1
ATOM 1837 C C . GLN A 1 229 ? 3.111 19.499 -14.634 1.00 73.88 229 GLN A C 1
ATOM 1839 O O . GLN A 1 229 ? 4.044 19.543 -13.826 1.00 73.88 229 GLN A O 1
ATOM 1844 N N . SER A 1 230 ? 2.582 20.599 -15.172 1.00 66.94 230 SER A N 1
ATOM 1845 C CA . SER A 1 230 ? 3.006 21.956 -14.817 1.00 66.94 230 SER A CA 1
ATOM 1846 C C . SER A 1 230 ? 2.168 22.520 -13.657 1.00 66.94 230 SER A C 1
ATOM 1848 O O . SER A 1 230 ? 1.024 22.127 -13.430 1.00 66.94 230 SER A O 1
ATOM 1850 N N . SER A 1 231 ? 2.725 23.451 -12.876 1.00 59.44 231 SER A N 1
ATOM 1851 C CA . SER A 1 231 ? 2.093 23.956 -11.642 1.00 59.44 231 SER A CA 1
ATOM 1852 C C . SER A 1 231 ? 0.752 24.678 -11.849 1.00 59.44 231 SER A C 1
ATOM 1854 O O . SER A 1 231 ? -0.017 24.790 -10.894 1.00 59.44 231 SER A O 1
ATOM 1856 N N . SER A 1 232 ? 0.450 25.135 -13.068 1.00 53.34 232 SER A N 1
ATOM 1857 C CA . SER A 1 232 ? -0.778 25.854 -13.434 1.00 53.34 232 SER A CA 1
ATOM 1858 C C . SER A 1 232 ? -2.014 24.968 -13.630 1.00 53.34 232 SER A C 1
ATOM 1860 O O . SER A 1 232 ? -3.121 25.493 -13.687 1.00 53.34 232 SER A O 1
ATOM 1862 N N . GLU A 1 233 ? -1.856 23.646 -13.713 1.00 57.22 233 GLU A N 1
ATOM 1863 C CA . GLU A 1 233 ? -2.942 22.697 -14.035 1.00 57.22 233 GLU A CA 1
ATOM 1864 C C . GLU A 1 233 ? -3.541 22.016 -12.791 1.00 57.22 233 GLU A C 1
ATOM 1866 O O . GLU A 1 233 ? -4.361 21.100 -12.887 1.00 57.22 233 GLU A O 1
ATOM 1871 N N . LYS A 1 234 ? -3.133 22.449 -11.593 1.00 63.19 234 LYS A N 1
ATOM 1872 C CA . LYS A 1 234 ? -3.518 21.809 -10.334 1.00 63.19 234 LYS A CA 1
ATOM 1873 C C . LYS A 1 234 ? -4.947 22.173 -9.937 1.00 63.19 234 LYS A C 1
ATOM 1875 O O . LYS A 1 234 ? -5.186 23.194 -9.294 1.00 63.19 234 LYS A O 1
ATOM 1880 N N . THR A 1 235 ? -5.899 21.301 -10.263 1.00 63.75 235 THR A N 1
ATOM 1881 C CA . THR A 1 235 ? -7.215 21.334 -9.614 1.00 63.75 235 THR A CA 1
ATOM 1882 C C . THR A 1 235 ? -7.061 20.807 -8.192 1.00 63.75 235 THR A C 1
ATOM 1884 O O . THR A 1 235 ? -6.539 19.713 -7.971 1.00 63.75 235 THR A O 1
ATOM 1887 N N . VAL A 1 236 ? -7.471 21.617 -7.217 1.00 69.81 236 VAL A N 1
ATOM 1888 C CA . VAL A 1 236 ? -7.394 21.271 -5.798 1.00 69.81 236 VAL A CA 1
ATOM 1889 C C . VAL A 1 236 ? -8.789 20.940 -5.295 1.00 69.81 236 VAL A C 1
ATOM 1891 O O . VAL A 1 236 ? -9.660 21.809 -5.230 1.00 69.81 236 VAL A O 1
ATOM 1894 N N . SER A 1 237 ? -8.978 19.698 -4.879 1.00 78.38 237 SER A N 1
ATOM 1895 C CA . SER A 1 237 ? -10.224 19.189 -4.301 1.00 78.38 237 SER A CA 1
ATOM 1896 C C . SER A 1 237 ? -9.959 18.569 -2.930 1.00 78.38 237 SER A C 1
ATOM 1898 O O . SER A 1 237 ? -8.820 18.463 -2.470 1.00 78.38 237 SER A O 1
ATOM 1900 N N . ARG A 1 238 ? -11.026 18.231 -2.202 1.00 82.88 238 ARG A N 1
ATOM 1901 C CA . ARG A 1 238 ? -10.895 17.548 -0.909 1.00 82.88 238 ARG A CA 1
ATOM 1902 C C . ARG A 1 238 ? -10.690 16.061 -1.174 1.00 82.88 238 ARG A C 1
ATOM 1904 O O . ARG A 1 238 ? -11.458 15.491 -1.929 1.00 82.88 238 ARG A O 1
ATOM 1911 N N . LEU A 1 239 ? -9.742 15.411 -0.501 1.00 82.94 239 LEU A N 1
ATOM 1912 C CA . LEU A 1 239 ? -9.452 13.983 -0.722 1.00 82.94 239 LEU A CA 1
ATOM 1913 C C . LEU A 1 239 ? -10.715 13.093 -0.719 1.00 82.94 239 LEU A C 1
ATOM 1915 O O . LEU A 1 239 ? -10.929 12.319 -1.644 1.00 82.94 239 LEU A O 1
ATOM 1919 N N . LEU A 1 240 ? -11.605 13.270 0.267 1.00 84.06 240 LEU A N 1
ATOM 1920 C CA . LEU A 1 240 ? -12.835 12.472 0.380 1.00 84.06 240 LEU A CA 1
ATOM 1921 C C . LEU A 1 240 ? -13.846 12.712 -0.752 1.00 84.06 240 LEU A C 1
ATOM 1923 O O . LEU A 1 240 ? -14.680 11.846 -0.983 1.00 84.06 240 LEU A O 1
ATOM 1927 N N . SER A 1 241 ? -13.791 13.838 -1.478 1.00 81.69 241 SER A N 1
ATOM 1928 C CA . SER A 1 241 ? -14.697 14.037 -2.620 1.00 81.69 241 SER A CA 1
ATOM 1929 C C . SER A 1 241 ? -14.361 13.131 -3.804 1.00 81.69 241 SER A C 1
ATOM 1931 O O . SER A 1 241 ? -15.190 12.993 -4.692 1.00 81.69 241 SER A O 1
ATOM 1933 N N . HIS A 1 242 ? -13.177 12.509 -3.820 1.00 77.81 242 HIS A N 1
ATOM 1934 C CA . HIS A 1 242 ? -12.780 11.545 -4.852 1.00 77.81 242 HIS A CA 1
ATOM 1935 C C . HIS A 1 242 ? -13.238 10.114 -4.571 1.00 77.81 242 HIS A C 1
ATOM 1937 O O . HIS A 1 242 ? -13.125 9.271 -5.452 1.00 77.81 242 HIS A O 1
ATOM 1943 N N . LEU A 1 243 ? -13.734 9.823 -3.364 1.00 74.88 243 LEU A N 1
ATOM 1944 C CA . LEU A 1 243 ? -14.220 8.486 -3.024 1.00 74.88 243 LEU A CA 1
ATOM 1945 C C . LEU A 1 243 ? -15.586 8.167 -3.631 1.00 74.88 243 LEU A C 1
ATOM 1947 O O . LEU A 1 243 ? -15.935 6.992 -3.676 1.00 74.88 243 LEU A O 1
ATOM 1951 N N . ASP A 1 244 ? -16.352 9.193 -4.023 1.00 75.62 244 ASP A N 1
ATOM 1952 C CA . ASP A 1 244 ? -17.723 9.092 -4.540 1.00 75.62 244 ASP A CA 1
ATOM 1953 C C . ASP A 1 244 ? -18.546 8.016 -3.814 1.00 75.62 244 ASP A C 1
ATOM 1955 O O . ASP A 1 244 ? -18.725 6.908 -4.312 1.00 75.62 244 ASP A O 1
ATOM 1959 N N . THR A 1 245 ? -19.004 8.303 -2.592 1.00 73.50 245 THR A N 1
ATOM 1960 C CA . THR A 1 245 ? -19.680 7.322 -1.720 1.00 73.50 245 THR A CA 1
ATOM 1961 C C . THR A 1 245 ? -20.958 6.725 -2.312 1.00 73.50 245 THR A C 1
ATOM 1963 O O . THR A 1 245 ? -21.468 5.762 -1.760 1.00 73.50 245 THR A O 1
ATOM 1966 N N . SER A 1 246 ? -21.466 7.263 -3.425 1.00 77.75 246 SER A N 1
ATOM 1967 C CA . SER A 1 246 ? -22.625 6.712 -4.127 1.00 77.75 246 SER A CA 1
ATOM 1968 C C . SER A 1 246 ? -22.311 5.468 -4.965 1.00 77.75 246 SER A C 1
ATOM 1970 O O . SER A 1 246 ? -23.226 4.706 -5.266 1.00 77.75 246 SER A O 1
ATOM 1972 N N . ARG A 1 247 ? -21.038 5.263 -5.333 1.00 75.38 247 ARG A N 1
ATOM 1973 C CA . ARG A 1 247 ? -20.597 4.114 -6.134 1.00 75.38 247 ARG A CA 1
ATOM 1974 C C . ARG A 1 247 ? -20.312 2.897 -5.276 1.00 75.38 247 ARG A C 1
ATOM 1976 O O . ARG A 1 247 ? -19.677 3.037 -4.222 1.00 75.38 247 ARG A O 1
ATOM 1983 N N . ASP A 1 248 ? -20.708 1.743 -5.795 1.00 78.88 248 ASP A N 1
ATOM 1984 C CA . ASP A 1 248 ? -20.475 0.449 -5.167 1.00 78.88 248 ASP A CA 1
ATOM 1985 C C . ASP A 1 248 ? -18.994 0.052 -5.186 1.00 78.88 248 ASP A C 1
ATOM 1987 O O . ASP A 1 248 ? -18.206 0.576 -5.982 1.00 78.88 248 ASP A O 1
ATOM 1991 N N . ILE A 1 249 ? -18.593 -0.862 -4.302 1.00 79.31 249 ILE A N 1
ATOM 1992 C CA . ILE A 1 249 ? -17.195 -1.312 -4.231 1.00 79.31 249 ILE A CA 1
ATOM 1993 C C . ILE A 1 249 ? -16.808 -2.219 -5.400 1.00 79.31 249 ILE A C 1
ATOM 1995 O O . ILE A 1 249 ? -15.657 -2.211 -5.821 1.00 79.31 249 ILE A O 1
ATOM 1999 N N . GLU A 1 250 ? -17.763 -2.935 -5.984 1.00 74.81 250 GLU A N 1
ATOM 2000 C CA . GLU A 1 250 ? -17.595 -3.772 -7.170 1.00 74.81 250 GLU A CA 1
ATOM 2001 C C . GLU A 1 250 ? -17.130 -2.944 -8.367 1.00 74.81 250 GLU A C 1
ATOM 2003 O O . GLU A 1 250 ? -16.297 -3.389 -9.158 1.00 74.81 250 GLU A O 1
ATOM 2008 N N . GLU A 1 251 ? -17.633 -1.714 -8.463 1.00 71.25 251 GLU A N 1
ATOM 2009 C CA . GLU A 1 251 ? -17.263 -0.764 -9.503 1.00 71.25 251 GLU A CA 1
ATOM 2010 C C . GLU A 1 251 ? -15.839 -0.210 -9.318 1.00 71.25 251 GLU A C 1
ATOM 2012 O O . GLU A 1 251 ? -15.284 0.383 -10.241 1.00 71.25 251 GLU A O 1
ATOM 2017 N N . LEU A 1 252 ? -15.218 -0.410 -8.147 1.00 68.44 252 LEU A N 1
ATOM 2018 C CA . LEU A 1 252 ? -13.827 -0.020 -7.888 1.00 68.44 252 LEU A CA 1
ATOM 2019 C C . LEU A 1 252 ? -12.809 -1.003 -8.480 1.00 68.44 252 LEU A C 1
ATOM 2021 O O . LEU A 1 252 ? -11.620 -0.688 -8.507 1.00 68.44 252 LEU A O 1
ATOM 2025 N N . TYR A 1 253 ? -13.248 -2.183 -8.934 1.00 59.41 253 TYR A N 1
ATOM 2026 C CA . TYR A 1 253 ? -12.395 -3.135 -9.653 1.00 59.41 253 TYR A CA 1
ATOM 2027 C C . TYR A 1 253 ? -12.244 -2.806 -11.143 1.00 59.41 253 TYR A C 1
ATOM 2029 O O . TYR A 1 253 ? -11.428 -3.436 -11.820 1.00 59.41 253 TYR A O 1
ATOM 2037 N N . GLU A 1 254 ? -13.032 -1.871 -11.676 1.00 56.47 254 GLU A N 1
ATOM 2038 C CA . GLU A 1 254 ? -12.899 -1.416 -13.059 1.00 56.47 254 GLU A CA 1
ATOM 2039 C C . GLU A 1 254 ? -11.674 -0.491 -13.178 1.00 56.47 254 GLU A C 1
ATOM 2041 O O . GLU A 1 254 ? -11.384 0.291 -12.277 1.00 56.47 254 GLU A O 1
ATOM 2046 N N . GLU A 1 255 ? -10.899 -0.604 -14.267 1.00 51.12 255 GLU A N 1
ATOM 2047 C CA . GLU A 1 255 ? -9.589 0.070 -14.423 1.00 51.12 255 GLU A CA 1
ATOM 2048 C C . GLU A 1 255 ? -9.654 1.613 -14.459 1.00 51.12 255 GLU A C 1
ATOM 2050 O O . GLU A 1 255 ? -8.620 2.279 -14.499 1.00 51.12 255 GLU A O 1
ATOM 2055 N N . ASP A 1 256 ? -10.850 2.185 -14.380 1.00 49.06 256 ASP A N 1
ATOM 2056 C CA . ASP A 1 256 ? -11.098 3.603 -14.186 1.00 49.06 256 ASP A CA 1
ATOM 2057 C C . ASP A 1 256 ? -11.768 3.791 -12.825 1.00 49.06 256 ASP A C 1
ATOM 2059 O O . ASP A 1 256 ? -12.751 3.114 -12.535 1.00 49.06 256 ASP A O 1
ATOM 2063 N N . TYR A 1 257 ? -11.311 4.761 -12.018 1.00 48.75 257 TYR A N 1
ATOM 2064 C CA . TYR A 1 257 ? -12.178 5.898 -11.648 1.00 48.75 257 TYR A CA 1
ATOM 2065 C C . TYR A 1 257 ? -11.789 6.639 -10.364 1.00 48.75 257 TYR A C 1
ATOM 2067 O O . TYR A 1 257 ? -12.036 7.840 -10.273 1.00 48.75 257 TYR A O 1
ATOM 2075 N N . ILE A 1 258 ? -11.161 6.008 -9.370 1.00 51.62 258 ILE A N 1
ATOM 2076 C CA . ILE A 1 258 ? -10.553 6.794 -8.284 1.00 51.62 258 ILE A CA 1
ATOM 2077 C C . ILE A 1 258 ? -9.144 7.150 -8.756 1.00 51.62 258 ILE A C 1
ATOM 2079 O O . ILE A 1 258 ? -8.398 6.225 -9.078 1.00 51.62 258 ILE A O 1
ATOM 2083 N N . PRO A 1 259 ? -8.744 8.441 -8.822 1.00 56.88 259 PRO A N 1
ATOM 2084 C CA . PRO A 1 259 ? -7.346 8.776 -9.065 1.00 56.88 259 PRO A CA 1
ATOM 2085 C C . PRO A 1 259 ? -6.524 7.962 -8.072 1.00 56.88 259 PRO A C 1
ATOM 2087 O O . PRO A 1 259 ? -6.763 8.096 -6.871 1.00 56.88 259 PRO A O 1
ATOM 2090 N N . GLN A 1 260 ? -5.669 7.055 -8.557 1.00 62.66 260 GLN A N 1
ATOM 2091 C CA . GLN A 1 260 ? -5.055 6.008 -7.731 1.00 62.66 260 GLN A CA 1
ATOM 2092 C C . GLN A 1 260 ? -4.473 6.588 -6.433 1.00 62.66 260 GLN A C 1
ATOM 2094 O O . GLN A 1 260 ? -4.664 6.007 -5.368 1.00 62.66 260 GLN A O 1
ATOM 2099 N N . GLY A 1 261 ? -3.915 7.801 -6.478 1.00 68.88 261 GLY A N 1
ATOM 2100 C CA . GLY A 1 261 ? -3.452 8.542 -5.310 1.00 68.88 261 GLY A CA 1
ATOM 2101 C C . GLY A 1 261 ? -4.459 8.834 -4.205 1.00 68.88 261 GLY A C 1
ATOM 2102 O O . GLY A 1 261 ? -4.070 8.835 -3.038 1.00 68.88 261 GLY A O 1
ATOM 2103 N N . ALA A 1 262 ? -5.736 9.081 -4.505 1.00 78.44 262 ALA A N 1
ATOM 2104 C CA . ALA A 1 262 ? -6.725 9.389 -3.475 1.00 78.44 262 ALA A CA 1
ATOM 2105 C C . ALA A 1 262 ? -7.021 8.163 -2.600 1.00 78.44 262 ALA A C 1
ATOM 2107 O O . ALA A 1 262 ? -6.997 8.259 -1.370 1.00 78.44 262 ALA A O 1
ATOM 2108 N N . MET A 1 263 ? -7.239 7.004 -3.232 1.00 79.81 263 MET A N 1
ATOM 2109 C CA . MET A 1 263 ? -7.396 5.741 -2.508 1.00 79.81 263 MET A CA 1
ATOM 2110 C C . MET A 1 263 ? -6.088 5.338 -1.829 1.00 79.81 263 MET A C 1
ATOM 2112 O O . MET A 1 263 ? -6.099 4.956 -0.664 1.00 79.81 263 MET A O 1
ATOM 2116 N N . LEU A 1 264 ? -4.955 5.511 -2.513 1.00 79.69 264 LEU A N 1
ATOM 2117 C CA . LEU A 1 264 ? -3.624 5.222 -1.985 1.00 79.69 264 LEU A CA 1
ATOM 2118 C C . LEU A 1 264 ? -3.311 6.026 -0.722 1.00 79.69 264 LEU A C 1
ATOM 2120 O O . LEU A 1 264 ? -2.779 5.475 0.234 1.00 79.69 264 LEU A O 1
ATOM 2124 N N . THR A 1 265 ? -3.700 7.301 -0.673 1.00 85.31 265 THR A N 1
ATOM 2125 C CA . THR A 1 265 ? -3.534 8.151 0.515 1.00 85.31 265 THR A CA 1
ATOM 2126 C C . THR A 1 265 ? -4.345 7.619 1.691 1.00 85.31 265 THR A C 1
ATOM 2128 O O . THR A 1 265 ? -3.848 7.530 2.813 1.00 85.31 265 THR A O 1
ATOM 2131 N N . LEU A 1 266 ? -5.601 7.244 1.455 1.00 87.88 266 LEU A N 1
ATOM 2132 C CA . LEU A 1 266 ? -6.475 6.735 2.510 1.00 87.88 266 LEU A CA 1
ATOM 2133 C C . LEU A 1 266 ? -6.063 5.340 2.984 1.00 87.88 266 LEU A C 1
ATOM 2135 O O . LEU A 1 266 ? -6.066 5.086 4.188 1.00 87.88 266 LEU A O 1
ATOM 2139 N N . TYR A 1 267 ? -5.656 4.471 2.062 1.00 88.19 267 TYR A N 1
ATOM 2140 C CA . TYR A 1 267 ? -5.089 3.169 2.381 1.00 88.19 267 TYR A CA 1
ATOM 2141 C C . TYR A 1 267 ? -3.778 3.310 3.161 1.00 88.19 267 TYR A C 1
ATOM 2143 O O . TYR A 1 267 ? -3.588 2.668 4.188 1.00 88.19 267 TYR A O 1
ATOM 2151 N N . HIS A 1 268 ? -2.898 4.229 2.765 1.00 88.44 268 HIS A N 1
ATOM 2152 C CA . HIS A 1 268 ? -1.661 4.469 3.498 1.00 88.44 268 HIS A CA 1
ATOM 2153 C C . HIS A 1 268 ? -1.924 4.983 4.925 1.00 88.44 268 HIS A C 1
ATOM 2155 O O . HIS A 1 268 ? -1.308 4.508 5.879 1.00 88.44 268 HIS A O 1
ATOM 2161 N N . ARG A 1 269 ? -2.915 5.868 5.110 1.00 90.31 269 ARG A N 1
ATOM 2162 C CA . ARG A 1 269 ? -3.387 6.281 6.446 1.00 90.31 269 ARG A CA 1
ATOM 2163 C C . ARG A 1 269 ? -3.923 5.123 7.268 1.00 90.31 269 ARG A C 1
ATOM 2165 O O . ARG A 1 269 ? -3.681 5.090 8.472 1.00 90.31 269 ARG A O 1
ATOM 2172 N N . TYR A 1 270 ? -4.647 4.203 6.636 1.00 93.12 270 TYR A N 1
ATOM 2173 C CA . TYR A 1 270 ? -5.072 2.964 7.273 1.00 93.12 270 TYR A CA 1
ATOM 2174 C C . TYR A 1 270 ? -3.862 2.164 7.761 1.00 93.12 270 TYR A C 1
ATOM 2176 O O . TYR A 1 270 ? -3.812 1.832 8.942 1.00 93.12 270 TYR A O 1
ATOM 2184 N N . CYS A 1 271 ? -2.850 1.946 6.917 1.00 90.75 271 CYS A N 1
ATOM 2185 C CA . CYS A 1 271 ? -1.652 1.203 7.305 1.00 90.75 271 CYS A CA 1
ATOM 2186 C C . CYS A 1 271 ? -0.891 1.880 8.455 1.00 90.75 271 CYS A C 1
ATOM 2188 O O . CYS A 1 271 ? -0.449 1.202 9.382 1.00 90.75 271 CYS A O 1
ATOM 2190 N N . ILE A 1 272 ? -0.780 3.215 8.446 1.00 89.69 272 ILE A N 1
ATOM 2191 C CA . ILE A 1 272 ? -0.178 3.978 9.551 1.00 89.69 272 ILE A CA 1
ATOM 2192 C C . ILE A 1 272 ? -1.007 3.824 10.833 1.00 89.69 272 ILE A C 1
ATOM 2194 O O . ILE A 1 272 ? -0.453 3.525 11.891 1.00 89.69 272 ILE A O 1
ATOM 2198 N N . ALA A 1 273 ? -2.329 4.007 10.758 1.00 91.25 273 ALA A N 1
ATOM 2199 C CA . ALA A 1 273 ? -3.218 3.865 11.909 1.00 91.25 273 ALA A CA 1
ATOM 2200 C C . ALA A 1 273 ? -3.146 2.450 12.496 1.00 91.25 273 ALA A C 1
ATOM 2202 O O . ALA A 1 273 ? -3.028 2.297 13.711 1.00 91.25 273 ALA A O 1
ATOM 2203 N N . TYR A 1 274 ? -3.147 1.432 11.635 1.00 91.69 274 TYR A N 1
ATOM 2204 C CA . TYR A 1 274 ? -2.974 0.040 12.018 1.00 91.69 274 TYR A CA 1
ATOM 2205 C C . TYR A 1 274 ? -1.629 -0.158 12.725 1.00 91.69 274 TYR A C 1
ATOM 2207 O O . TYR A 1 274 ? -1.598 -0.570 13.880 1.00 91.69 274 TYR A O 1
ATOM 2215 N N . ALA A 1 275 ? -0.512 0.238 12.108 1.00 89.69 275 ALA A N 1
ATOM 2216 C CA . ALA A 1 275 ? 0.812 0.121 12.717 1.00 89.69 275 ALA A CA 1
ATOM 2217 C C . ALA A 1 275 ? 0.896 0.807 14.092 1.00 89.69 275 ALA A C 1
ATOM 2219 O O . ALA A 1 275 ? 1.446 0.236 15.034 1.00 89.69 275 ALA A O 1
ATOM 2220 N N . LEU A 1 276 ? 0.307 1.996 14.242 1.00 89.38 276 LEU A N 1
ATOM 2221 C CA . LEU A 1 276 ? 0.269 2.725 15.512 1.00 89.38 276 LEU A CA 1
ATOM 2222 C C . LEU A 1 276 ? -0.539 1.994 16.591 1.00 89.38 276 LEU A C 1
ATOM 2224 O O . LEU A 1 276 ? -0.099 1.945 17.739 1.00 89.38 276 LEU A O 1
ATOM 2228 N N . LEU A 1 277 ? -1.673 1.378 16.241 1.00 89.44 277 LEU A N 1
ATOM 2229 C CA . LEU A 1 277 ? -2.472 0.585 17.183 1.00 89.44 277 LEU A CA 1
ATOM 2230 C C . LEU A 1 277 ? -1.688 -0.599 17.766 1.00 89.44 277 LEU A C 1
ATOM 2232 O O . LEU A 1 277 ? -1.891 -0.937 18.932 1.00 89.44 277 LEU A O 1
ATOM 2236 N N . PHE A 1 278 ? -0.769 -1.185 16.996 1.00 87.69 278 PHE A N 1
ATOM 2237 C CA . PHE A 1 278 ? 0.101 -2.280 17.442 1.00 87.69 278 PHE A CA 1
ATOM 2238 C C . PHE A 1 278 ? 1.441 -1.814 18.026 1.00 87.69 278 PHE A C 1
ATOM 2240 O O . PHE A 1 278 ? 2.221 -2.645 18.475 1.00 87.69 278 PHE A O 1
ATOM 2247 N N . GLY A 1 279 ? 1.731 -0.508 18.034 1.00 86.88 279 GLY A N 1
ATOM 2248 C CA . GLY A 1 279 ? 3.036 0.008 18.465 1.00 86.88 279 GLY A CA 1
ATOM 2249 C C . GLY A 1 279 ? 4.178 -0.297 17.486 1.00 86.88 279 GLY A C 1
ATOM 2250 O O . GLY A 1 279 ? 5.337 -0.311 17.879 1.00 86.88 279 GLY A O 1
ATOM 2251 N N . ARG A 1 280 ? 3.862 -0.526 16.207 1.00 87.88 280 ARG A N 1
ATOM 2252 C CA . ARG A 1 280 ? 4.783 -0.957 15.139 1.00 87.88 280 ARG A CA 1
ATOM 2253 C C . ARG A 1 280 ? 5.123 0.154 14.142 1.00 87.88 280 ARG A C 1
ATOM 2255 O O . ARG A 1 280 ? 5.448 -0.126 12.989 1.00 87.88 280 ARG A O 1
ATOM 2262 N N . SER A 1 281 ? 5.043 1.419 14.554 1.00 86.75 281 SER A N 1
ATOM 2263 C CA . SER A 1 281 ? 5.277 2.567 13.664 1.00 86.75 281 SER A CA 1
ATOM 2264 C C . SER A 1 281 ? 6.657 2.529 13.009 1.00 86.75 281 SER A C 1
ATOM 2266 O O . SER A 1 281 ? 6.758 2.732 11.805 1.00 86.75 281 SER A O 1
ATOM 2268 N N . ASN A 1 282 ? 7.702 2.185 13.768 1.00 88.62 282 ASN A N 1
ATOM 2269 C CA . ASN A 1 282 ? 9.074 2.133 13.253 1.00 88.62 282 ASN A CA 1
ATOM 2270 C C . ASN A 1 282 ? 9.242 1.040 12.190 1.00 88.62 282 ASN A C 1
ATOM 2272 O O . ASN A 1 282 ? 9.880 1.262 11.166 1.00 88.62 282 ASN A O 1
ATOM 2276 N N . ARG A 1 283 ? 8.630 -0.131 12.411 1.00 90.31 283 ARG A N 1
ATOM 2277 C CA . ARG A 1 283 ? 8.614 -1.231 11.440 1.00 90.31 283 ARG A CA 1
ATOM 2278 C C . ARG A 1 283 ? 7.899 -0.823 10.155 1.00 90.31 283 ARG A C 1
ATOM 2280 O O . ARG A 1 283 ? 8.411 -1.088 9.074 1.00 90.31 283 ARG A O 1
ATOM 2287 N N . MET A 1 284 ? 6.739 -0.177 10.272 1.00 89.81 284 MET A N 1
ATOM 2288 C CA . MET A 1 284 ? 5.987 0.320 9.120 1.00 89.81 284 MET A CA 1
ATOM 2289 C C . MET A 1 284 ? 6.782 1.376 8.344 1.00 89.81 284 MET A C 1
ATOM 2291 O O . MET A 1 284 ? 6.906 1.267 7.129 1.00 89.81 284 MET A O 1
ATOM 2295 N N . GLU A 1 285 ? 7.372 2.361 9.025 1.00 89.19 285 GLU A N 1
ATOM 2296 C CA . GLU A 1 285 ? 8.193 3.392 8.381 1.00 89.19 285 GLU A CA 1
ATOM 2297 C C . GLU A 1 285 ? 9.392 2.778 7.643 1.00 89.19 285 GLU A C 1
ATOM 2299 O O . GLU A 1 285 ? 9.649 3.108 6.484 1.00 89.19 285 GLU A O 1
ATOM 2304 N N . ALA A 1 286 ? 10.095 1.843 8.286 1.00 92.69 286 ALA A N 1
ATOM 2305 C CA . ALA A 1 286 ? 11.220 1.142 7.683 1.00 92.69 286 ALA A CA 1
ATOM 2306 C C . ALA A 1 286 ? 10.800 0.330 6.447 1.00 92.69 286 ALA A C 1
ATOM 2308 O O . ALA A 1 286 ? 11.460 0.400 5.410 1.00 92.69 286 ALA A O 1
ATOM 2309 N N . PHE A 1 287 ? 9.672 -0.383 6.526 1.00 92.38 287 PHE A N 1
ATOM 2310 C CA . PHE A 1 287 ? 9.120 -1.125 5.393 1.00 92.38 287 PHE A CA 1
ATOM 2311 C C . PHE A 1 287 ? 8.752 -0.201 4.222 1.00 92.38 287 PHE A C 1
ATOM 2313 O O . PHE A 1 287 ? 9.084 -0.493 3.076 1.00 92.38 287 PHE A O 1
ATOM 2320 N N . MET A 1 288 ? 8.135 0.952 4.493 1.00 90.44 288 MET A N 1
ATOM 2321 C CA . MET A 1 288 ? 7.809 1.932 3.451 1.00 90.44 288 MET A CA 1
ATOM 2322 C C . MET A 1 288 ? 9.061 2.496 2.773 1.00 90.44 288 MET A C 1
ATOM 2324 O O . MET A 1 288 ? 9.085 2.640 1.551 1.00 90.44 288 MET A O 1
ATOM 2328 N N . ARG A 1 289 ? 10.126 2.772 3.537 1.00 91.62 289 ARG A N 1
ATOM 2329 C CA . ARG A 1 289 ? 11.421 3.195 2.975 1.00 91.62 289 ARG A CA 1
ATOM 2330 C C . ARG A 1 289 ? 12.017 2.118 2.071 1.00 91.62 289 ARG A C 1
ATOM 2332 O O . ARG A 1 289 ? 12.440 2.436 0.963 1.00 91.62 289 ARG A O 1
ATOM 2339 N N . PHE A 1 290 ? 11.988 0.857 2.504 1.00 94.19 290 PHE A N 1
ATOM 2340 C CA . PHE A 1 290 ? 12.418 -0.285 1.693 1.00 94.19 290 PHE A CA 1
ATOM 2341 C C . PHE A 1 290 ? 11.622 -0.384 0.384 1.00 94.19 290 PHE A C 1
ATOM 2343 O O . PHE A 1 290 ? 12.205 -0.439 -0.699 1.00 94.19 290 PHE A O 1
ATOM 2350 N N . GLN A 1 291 ? 10.292 -0.325 0.471 1.00 91.62 291 GLN A N 1
ATOM 2351 C CA . GLN A 1 291 ? 9.406 -0.390 -0.687 1.00 91.62 291 GLN A CA 1
ATOM 2352 C C . GLN A 1 291 ? 9.664 0.758 -1.672 1.00 91.62 291 GLN A C 1
ATOM 2354 O O . GLN A 1 291 ? 9.763 0.524 -2.875 1.00 91.62 291 GLN A O 1
ATOM 2359 N N . ILE A 1 292 ? 9.821 1.993 -1.187 1.00 90.56 292 ILE A N 1
ATOM 2360 C CA . ILE A 1 292 ? 10.134 3.151 -2.036 1.00 90.56 292 ILE A CA 1
ATOM 2361 C C . ILE A 1 292 ? 11.504 2.999 -2.698 1.00 90.56 292 ILE A C 1
ATOM 2363 O O . ILE A 1 292 ? 11.624 3.286 -3.889 1.00 90.56 292 ILE A O 1
ATOM 2367 N N . ALA A 1 293 ? 12.526 2.557 -1.958 1.00 92.88 293 ALA A N 1
ATOM 2368 C CA . ALA A 1 293 ? 13.859 2.324 -2.507 1.00 92.88 293 ALA A CA 1
ATOM 2369 C C . ALA A 1 293 ? 13.792 1.336 -3.680 1.00 92.88 293 ALA A C 1
ATOM 2371 O O . ALA A 1 293 ? 14.243 1.652 -4.781 1.00 92.88 293 ALA A O 1
ATOM 2372 N N . TYR A 1 294 ? 13.126 0.196 -3.490 1.00 93.69 294 TYR A N 1
ATOM 2373 C CA . TYR A 1 294 ? 12.934 -0.801 -4.542 1.00 93.69 294 TYR A CA 1
ATOM 2374 C C . TYR A 1 294 ? 12.147 -0.248 -5.748 1.00 93.69 294 TYR A C 1
ATOM 2376 O O . TYR A 1 294 ? 12.596 -0.338 -6.894 1.00 93.69 294 TYR A O 1
ATOM 2384 N N . LEU A 1 295 ? 11.007 0.411 -5.510 1.00 90.38 295 LEU A N 1
ATOM 2385 C CA . LEU A 1 295 ? 10.167 0.975 -6.574 1.00 90.38 295 LEU A CA 1
ATOM 2386 C C . LEU A 1 295 ? 10.871 2.089 -7.373 1.00 90.38 295 LEU A C 1
ATOM 2388 O O . LEU A 1 295 ? 10.618 2.244 -8.572 1.00 90.38 295 LEU A O 1
ATOM 2392 N N . LYS A 1 296 ? 11.801 2.841 -6.768 1.00 89.81 296 LYS A N 1
ATOM 2393 C CA . LYS A 1 296 ? 12.654 3.795 -7.500 1.00 89.81 296 LYS A CA 1
ATOM 2394 C C . LYS A 1 296 ? 13.522 3.084 -8.541 1.00 89.81 296 LYS A C 1
ATOM 2396 O O . LYS A 1 296 ? 13.621 3.567 -9.668 1.00 89.81 296 LYS A O 1
ATOM 2401 N N . HIS A 1 297 ? 14.078 1.917 -8.225 1.00 91.44 297 HIS A N 1
ATOM 2402 C CA . HIS A 1 297 ? 14.826 1.124 -9.204 1.00 91.44 297 HIS A CA 1
ATOM 2403 C C . HIS A 1 297 ? 13.926 0.530 -10.290 1.00 91.44 297 HIS A C 1
ATOM 2405 O O . HIS A 1 297 ? 14.306 0.551 -11.461 1.00 91.44 297 HIS A O 1
ATOM 2411 N N . MET A 1 298 ? 12.705 0.106 -9.953 1.00 89.69 298 MET A N 1
ATOM 2412 C CA . MET A 1 298 ? 11.725 -0.317 -10.965 1.00 89.69 298 MET A CA 1
ATOM 2413 C C . MET A 1 298 ? 11.348 0.835 -11.901 1.00 89.69 298 MET A C 1
ATOM 2415 O O . MET A 1 298 ? 11.259 0.665 -13.115 1.00 89.69 298 MET A O 1
ATOM 2419 N N . THR A 1 299 ? 11.214 2.050 -11.367 1.00 87.00 299 THR A N 1
ATOM 2420 C CA . THR A 1 299 ? 11.006 3.263 -12.173 1.00 87.00 299 THR A CA 1
ATOM 2421 C C . THR A 1 299 ? 12.147 3.468 -13.165 1.00 87.00 299 THR A C 1
ATOM 2423 O O . THR A 1 299 ? 11.890 3.816 -14.318 1.00 87.00 299 THR A O 1
ATOM 2426 N N . VAL A 1 300 ? 13.398 3.249 -12.746 1.00 87.94 300 VAL A N 1
ATOM 2427 C CA . VAL A 1 300 ? 14.567 3.332 -13.632 1.00 87.94 300 VAL A CA 1
ATOM 2428 C C . VAL A 1 300 ? 14.497 2.257 -14.714 1.00 87.94 300 VAL A C 1
ATOM 2430 O O . VAL A 1 300 ? 14.581 2.604 -15.890 1.00 87.94 300 VAL A O 1
ATOM 2433 N N . ALA A 1 301 ? 14.276 0.991 -14.352 1.00 88.12 301 ALA A N 1
ATOM 2434 C CA . ALA A 1 301 ? 14.164 -0.117 -15.303 1.00 88.12 301 ALA A CA 1
ATOM 2435 C C . ALA A 1 301 ? 13.105 0.153 -16.385 1.00 88.12 301 ALA A C 1
ATOM 2437 O O . ALA A 1 301 ? 13.399 0.098 -17.579 1.00 88.12 301 ALA A O 1
ATOM 2438 N N . HIS A 1 302 ? 11.904 0.563 -15.975 1.00 84.12 302 HIS A N 1
ATOM 2439 C CA . HIS A 1 302 ? 10.785 0.802 -16.889 1.00 84.12 302 HIS A CA 1
ATOM 2440 C C . HIS A 1 302 ? 10.881 2.116 -17.666 1.00 84.12 302 HIS A C 1
ATOM 2442 O O . HIS A 1 302 ? 10.310 2.226 -18.750 1.00 84.12 302 HIS A O 1
ATOM 2448 N N . SER A 1 303 ? 11.628 3.106 -17.165 1.00 80.44 303 SER A N 1
ATOM 2449 C CA . SER A 1 303 ? 11.871 4.368 -17.885 1.00 80.44 303 SER A CA 1
ATOM 2450 C C . SER A 1 303 ? 12.908 4.240 -19.008 1.00 80.44 303 SER A C 1
ATOM 2452 O O . SER A 1 303 ? 13.122 5.214 -19.734 1.00 80.44 303 SER A O 1
ATOM 2454 N N . HIS A 1 304 ? 13.567 3.086 -19.167 1.00 79.44 304 HIS A N 1
ATOM 2455 C CA . HIS A 1 304 ? 14.467 2.863 -20.296 1.00 79.44 304 HIS A CA 1
ATOM 2456 C C . HIS A 1 304 ? 13.675 2.813 -21.608 1.00 79.44 304 HIS A C 1
ATOM 2458 O O . HIS A 1 304 ? 12.746 2.028 -21.771 1.00 79.44 304 HIS A O 1
ATOM 2464 N N . PHE A 1 305 ? 14.091 3.634 -22.575 1.00 75.62 305 PHE A N 1
ATOM 2465 C CA . PHE A 1 305 ? 13.545 3.606 -23.936 1.00 75.62 305 PHE A CA 1
ATOM 2466 C C . PHE A 1 305 ? 14.006 2.382 -24.741 1.00 75.62 305 PHE A C 1
ATOM 2468 O O . PHE A 1 305 ? 13.477 2.120 -25.815 1.00 75.62 305 PHE A O 1
ATOM 2475 N N . ASP A 1 306 ? 15.009 1.665 -24.239 1.00 80.31 306 ASP A N 1
ATOM 2476 C CA . ASP A 1 306 ? 15.457 0.378 -24.751 1.00 80.31 306 ASP A CA 1
ATOM 2477 C C . ASP A 1 306 ? 14.896 -0.723 -23.845 1.00 80.31 306 ASP A C 1
ATOM 2479 O O . ASP A 1 306 ? 15.213 -0.788 -22.652 1.00 80.31 306 ASP A O 1
ATOM 2483 N N . LEU A 1 307 ? 14.039 -1.565 -24.427 1.00 82.25 307 LEU A N 1
ATOM 2484 C CA . LEU A 1 307 ? 13.382 -2.668 -23.737 1.00 82.25 307 LEU A CA 1
ATOM 2485 C C . LEU A 1 307 ? 14.395 -3.621 -23.089 1.00 82.25 307 LEU A C 1
ATOM 2487 O O . LEU A 1 307 ? 14.216 -3.994 -21.931 1.00 82.25 307 LEU A O 1
ATOM 2491 N N . GLU A 1 308 ? 15.467 -3.973 -23.803 1.00 85.50 308 GLU A N 1
ATOM 2492 C CA . GLU A 1 308 ? 16.440 -4.965 -23.339 1.00 85.50 308 GLU A CA 1
ATOM 2493 C C . GLU A 1 308 ? 17.316 -4.399 -22.227 1.00 85.50 308 GLU A C 1
ATOM 2495 O O . GLU A 1 308 ? 17.573 -5.072 -21.230 1.00 85.50 308 GLU A O 1
ATOM 2500 N N . ALA A 1 309 ? 17.720 -3.133 -22.353 1.00 84.19 309 ALA A N 1
ATOM 2501 C CA . ALA A 1 309 ? 18.443 -2.439 -21.293 1.00 84.19 309 ALA A CA 1
ATOM 2502 C C . ALA A 1 309 ? 17.603 -2.342 -20.008 1.00 84.19 309 ALA A C 1
ATOM 2504 O O . ALA A 1 309 ? 18.118 -2.587 -18.916 1.00 84.19 309 ALA A O 1
ATOM 2505 N N . GLY A 1 310 ? 16.308 -2.029 -20.137 1.00 87.19 310 GLY A N 1
ATOM 2506 C CA . GLY A 1 310 ? 15.379 -1.990 -19.009 1.00 87.19 310 GLY A CA 1
ATOM 2507 C C . GLY A 1 310 ? 15.190 -3.358 -18.348 1.00 87.19 310 GLY A C 1
ATOM 2508 O O . GLY A 1 310 ? 15.284 -3.459 -17.127 1.00 87.19 310 GLY A O 1
ATOM 2509 N N . ASN A 1 311 ? 14.999 -4.414 -19.145 1.00 88.19 311 ASN A N 1
ATOM 2510 C CA . ASN A 1 311 ? 14.849 -5.789 -18.652 1.00 88.19 311 ASN A CA 1
ATOM 2511 C C . ASN A 1 311 ? 16.109 -6.282 -17.932 1.00 88.19 311 ASN A C 1
ATOM 2513 O O . ASN A 1 311 ? 16.034 -6.888 -16.865 1.00 88.19 311 ASN A O 1
ATOM 2517 N N . GLU A 1 312 ? 17.282 -6.003 -18.499 1.00 88.81 312 GLU A N 1
ATOM 2518 C CA . GLU A 1 312 ? 18.554 -6.378 -17.890 1.00 88.81 312 GLU A CA 1
ATOM 2519 C C . GLU A 1 312 ? 18.799 -5.616 -16.584 1.00 88.81 312 GLU A C 1
ATOM 2521 O O . GLU A 1 312 ? 19.317 -6.191 -15.625 1.00 88.81 312 GLU A O 1
ATOM 2526 N N . TYR A 1 313 ? 18.407 -4.340 -16.518 1.00 90.69 313 TYR A N 1
ATOM 2527 C CA . TYR A 1 313 ? 18.443 -3.576 -15.275 1.00 90.69 313 TYR A CA 1
ATOM 2528 C C . TYR A 1 313 ? 17.568 -4.236 -14.211 1.00 90.69 313 TYR A C 1
ATOM 2530 O O . TYR A 1 313 ? 18.070 -4.533 -13.129 1.00 90.69 313 TYR A O 1
ATOM 2538 N N . GLU A 1 314 ? 16.288 -4.477 -14.523 1.00 91.56 314 GLU A N 1
ATOM 2539 C CA . GLU A 1 314 ? 15.314 -5.097 -13.615 1.00 91.56 314 GLU A CA 1
ATOM 2540 C C . GLU A 1 314 ? 15.823 -6.436 -13.076 1.00 91.56 314 GLU A C 1
ATOM 2542 O O . GLU A 1 314 ? 15.842 -6.662 -11.867 1.00 91.56 314 GLU A O 1
ATOM 2547 N N . ARG A 1 315 ? 16.336 -7.294 -13.962 1.00 91.56 315 ARG A N 1
ATOM 2548 C CA . ARG A 1 315 ? 16.909 -8.586 -13.584 1.00 91.56 315 ARG A CA 1
ATOM 2549 C C . ARG A 1 315 ? 18.057 -8.436 -12.584 1.00 91.56 315 ARG A C 1
ATOM 2551 O O . ARG A 1 315 ? 18.099 -9.157 -11.592 1.00 91.56 315 ARG A O 1
ATOM 2558 N N . LYS A 1 316 ? 18.993 -7.512 -12.828 1.00 92.88 316 LYS A N 1
ATOM 2559 C CA . LYS A 1 316 ? 20.162 -7.324 -11.953 1.00 92.88 316 LYS A CA 1
ATOM 2560 C C . LYS A 1 316 ? 19.799 -6.767 -10.582 1.00 92.88 316 LYS A C 1
ATOM 2562 O O . LYS A 1 316 ? 20.402 -7.194 -9.601 1.00 92.88 316 LYS A O 1
ATOM 2567 N N . ILE A 1 317 ? 18.872 -5.811 -10.507 1.00 94.12 317 ILE A N 1
ATOM 2568 C CA . ILE A 1 317 ? 18.447 -5.280 -9.207 1.00 94.12 317 ILE A CA 1
ATOM 2569 C C . ILE A 1 317 ? 17.653 -6.328 -8.420 1.00 94.12 317 ILE A C 1
ATOM 2571 O O . ILE A 1 317 ? 17.861 -6.431 -7.217 1.00 94.12 317 ILE A O 1
ATOM 2575 N N . ASN A 1 318 ? 16.818 -7.144 -9.074 1.00 94.06 318 ASN A N 1
ATOM 2576 C CA . ASN A 1 318 ? 16.093 -8.221 -8.392 1.00 94.06 318 ASN A CA 1
ATOM 2577 C C . ASN A 1 318 ? 17.063 -9.258 -7.812 1.00 94.06 318 ASN A C 1
ATOM 2579 O O . ASN A 1 318 ? 16.978 -9.547 -6.625 1.00 94.06 318 ASN A O 1
ATOM 2583 N N . MET A 1 319 ? 18.059 -9.706 -8.589 1.00 94.06 319 MET A N 1
ATOM 2584 C CA . MET A 1 319 ? 19.115 -10.594 -8.075 1.00 94.06 319 MET A CA 1
ATOM 2585 C C . MET A 1 319 ? 19.864 -9.980 -6.885 1.00 94.06 319 MET A C 1
ATOM 2587 O O . MET A 1 319 ? 20.083 -10.642 -5.879 1.00 94.06 319 MET A O 1
ATOM 2591 N N . PHE A 1 320 ? 20.230 -8.697 -6.975 1.00 95.44 320 PHE A N 1
ATOM 2592 C CA . PHE A 1 320 ? 20.879 -7.999 -5.864 1.00 95.44 320 PHE A CA 1
ATOM 2593 C C . PHE A 1 320 ? 19.999 -7.967 -4.609 1.00 95.44 320 PHE A C 1
ATOM 2595 O O . PHE A 1 320 ? 20.505 -8.141 -3.504 1.00 95.44 320 PHE A O 1
ATOM 2602 N N . CYS A 1 321 ? 18.694 -7.736 -4.768 1.00 95.62 321 CYS A N 1
ATOM 2603 C CA . CYS A 1 321 ? 17.759 -7.733 -3.652 1.00 95.62 321 CYS A CA 1
ATOM 2604 C C . CYS A 1 321 ? 17.634 -9.127 -3.028 1.00 95.62 321 CYS A C 1
ATOM 2606 O O . CYS A 1 321 ? 17.675 -9.230 -1.809 1.00 95.62 321 CYS A O 1
ATOM 2608 N N . GLU A 1 322 ? 17.530 -10.185 -3.831 1.00 95.19 322 GLU A N 1
ATOM 2609 C CA . GLU A 1 322 ? 17.494 -11.572 -3.348 1.00 95.19 322 GLU A CA 1
ATOM 2610 C C . GLU A 1 322 ? 18.758 -11.917 -2.538 1.00 95.19 322 GLU A C 1
ATOM 2612 O O . GLU A 1 322 ? 18.651 -12.364 -1.395 1.00 95.19 322 GLU A O 1
ATOM 2617 N N . ASP A 1 323 ? 19.947 -11.609 -3.071 1.00 95.38 323 ASP A N 1
ATOM 2618 C CA . ASP A 1 323 ? 21.230 -11.819 -2.382 1.00 95.38 323 ASP A CA 1
ATOM 2619 C C . ASP A 1 323 ? 21.315 -11.021 -1.066 1.00 95.38 323 ASP A C 1
ATOM 2621 O O . ASP A 1 323 ? 21.811 -11.505 -0.045 1.00 95.38 323 ASP A O 1
ATOM 2625 N N . LEU A 1 324 ? 20.817 -9.782 -1.075 1.00 95.38 324 LEU A N 1
ATOM 2626 C CA . LEU A 1 324 ? 20.776 -8.906 0.093 1.00 95.38 324 LEU A CA 1
ATOM 2627 C C . LEU A 1 324 ? 19.850 -9.450 1.188 1.00 95.38 324 LEU A C 1
ATOM 2629 O O . LEU A 1 324 ? 20.205 -9.392 2.365 1.00 95.38 324 LEU A O 1
ATOM 2633 N N . ILE A 1 325 ? 18.679 -9.971 0.823 1.00 94.88 325 ILE A N 1
ATOM 2634 C CA . ILE A 1 325 ? 17.751 -10.583 1.779 1.00 94.88 325 ILE A CA 1
ATOM 2635 C C . ILE A 1 325 ? 18.357 -11.846 2.381 1.00 94.88 325 ILE A C 1
ATOM 2637 O O . ILE A 1 325 ? 18.311 -11.995 3.602 1.00 94.88 325 ILE A O 1
ATOM 2641 N N . GLN A 1 326 ? 18.982 -12.702 1.566 1.00 94.00 326 GLN A N 1
ATOM 2642 C CA . GLN A 1 326 ? 19.671 -13.892 2.068 1.00 94.00 326 GLN A CA 1
ATOM 2643 C C . GLN A 1 326 ? 20.768 -13.513 3.070 1.00 94.00 326 GLN A C 1
ATOM 2645 O O . GLN A 1 326 ? 20.866 -14.094 4.147 1.00 94.00 326 GLN A O 1
ATOM 2650 N N . TYR A 1 327 ? 21.551 -12.474 2.765 1.00 93.94 327 TYR A N 1
ATOM 2651 C CA . TYR A 1 327 ? 22.554 -11.959 3.694 1.00 93.94 327 TYR A CA 1
ATOM 2652 C C . TYR A 1 327 ? 21.937 -11.497 5.025 1.00 93.94 327 TYR A C 1
ATOM 2654 O O . TYR A 1 327 ? 22.482 -11.782 6.091 1.00 93.94 327 TYR A O 1
ATOM 2662 N N . ILE A 1 328 ? 20.806 -10.785 4.989 1.00 92.38 328 ILE A N 1
ATOM 2663 C CA . ILE A 1 328 ? 20.106 -10.331 6.200 1.00 92.38 328 ILE A CA 1
ATOM 2664 C C . ILE A 1 328 ? 19.614 -11.529 7.029 1.00 92.38 328 ILE A C 1
ATOM 2666 O O . ILE A 1 328 ? 19.774 -11.525 8.252 1.00 92.38 328 ILE A O 1
ATOM 2670 N N . GLU A 1 329 ? 19.048 -12.547 6.380 1.00 91.38 329 GLU A N 1
ATOM 2671 C CA . GLU A 1 329 ? 18.596 -13.789 7.019 1.00 91.38 329 GLU A CA 1
ATOM 2672 C C . GLU A 1 329 ? 19.753 -14.524 7.717 1.00 91.38 329 GLU A C 1
ATOM 2674 O O . GLU A 1 329 ? 19.649 -14.887 8.894 1.00 91.38 329 GLU A O 1
ATOM 2679 N N . ASP A 1 330 ? 20.888 -14.678 7.035 1.00 90.31 330 ASP A N 1
ATOM 2680 C CA . ASP A 1 330 ? 22.076 -15.345 7.576 1.00 90.31 330 ASP A CA 1
ATOM 2681 C C . ASP A 1 330 ? 22.630 -14.607 8.809 1.00 90.31 330 ASP A C 1
ATOM 2683 O O . ASP A 1 330 ? 23.033 -15.221 9.800 1.00 90.31 330 ASP A O 1
ATOM 2687 N N . GLN A 1 331 ? 22.619 -13.269 8.792 1.00 89.25 331 GLN A N 1
ATOM 2688 C CA . GLN A 1 331 ? 23.041 -12.471 9.947 1.00 89.25 331 GLN A CA 1
ATOM 2689 C C . GLN A 1 331 ? 22.079 -12.637 11.129 1.00 89.25 331 GLN A C 1
ATOM 2691 O O . GLN A 1 331 ? 22.528 -12.848 12.259 1.00 89.25 331 GLN A O 1
ATOM 2696 N N . ALA A 1 332 ? 20.767 -12.587 10.883 1.00 84.50 332 ALA A N 1
ATOM 2697 C CA . ALA A 1 332 ? 19.751 -12.733 11.923 1.00 84.50 332 ALA A CA 1
ATOM 2698 C C . ALA A 1 332 ? 19.801 -14.113 12.600 1.00 84.50 332 ALA A C 1
ATOM 2700 O O . ALA A 1 332 ? 19.730 -14.205 13.827 1.00 84.50 332 ALA A O 1
ATOM 2701 N N . THR A 1 333 ? 19.999 -15.178 11.821 1.00 77.19 333 THR A N 1
ATOM 2702 C CA . THR A 1 333 ? 20.117 -16.548 12.345 1.00 77.19 333 THR A CA 1
ATOM 2703 C C . THR A 1 333 ? 21.421 -16.767 13.115 1.00 77.19 333 THR A C 1
ATOM 2705 O O . THR A 1 333 ? 21.403 -17.400 14.171 1.00 77.19 333 THR A O 1
ATOM 2708 N N . SER A 1 334 ? 22.538 -16.183 12.665 1.00 73.38 334 SER A N 1
ATOM 2709 C CA . SER A 1 334 ? 23.830 -16.290 13.360 1.00 73.38 334 SER A CA 1
ATOM 2710 C C . SER A 1 334 ? 23.853 -15.627 14.743 1.00 73.38 334 SER A C 1
ATOM 2712 O O . SER A 1 334 ? 24.585 -16.073 15.620 1.00 73.38 334 SER A O 1
ATOM 2714 N N . HIS A 1 335 ? 23.048 -14.581 14.951 1.00 60.69 335 HIS A N 1
ATOM 2715 C CA . HIS A 1 335 ? 22.927 -13.883 16.233 1.00 60.69 335 HIS A CA 1
ATOM 2716 C C . HIS A 1 335 ? 21.913 -14.530 17.192 1.00 60.69 335 HIS A C 1
ATOM 2718 O O . HIS A 1 335 ? 21.862 -14.149 18.363 1.00 60.69 335 HIS A O 1
ATOM 2724 N N . ALA A 1 336 ? 21.105 -15.478 16.706 1.00 58.00 336 ALA A N 1
ATOM 2725 C CA . ALA A 1 336 ? 20.134 -16.228 17.500 1.00 58.00 336 ALA A CA 1
ATOM 2726 C C . ALA A 1 336 ? 20.695 -17.548 18.077 1.00 58.00 336 ALA A C 1
ATOM 2728 O O . ALA A 1 336 ? 20.099 -18.089 19.012 1.00 58.00 336 ALA A O 1
ATOM 2729 N N . MET A 1 337 ? 21.810 -18.058 17.530 1.00 44.53 337 MET A N 1
ATOM 2730 C CA . MET A 1 337 ? 22.586 -19.195 18.063 1.00 44.53 337 MET A CA 1
ATOM 2731 C C . MET A 1 337 ? 23.642 -18.727 19.063 1.00 44.53 337 MET A C 1
ATOM 2733 O O . MET A 1 337 ? 23.880 -19.480 20.037 1.00 44.53 337 MET A O 1
#

Radius of gyration: 21.83 Å; chains: 1; bounding box: 52×45×62 Å

Sequence (337 aa):
MSTLELEIDEERLKHIHINRLTPSKLLEYYAKHIKELIEPIYMACAGNDEAIASAFMFGAHQIESYQPSPILPNKEAAPVHERLYIYLLTLPFLHFIGEYQQVVESENDELSKYKIKPLFAHSISSPTECDALLKPVTSLAAIHSFLKTHANELARLVHQATGYELRSSEITNIADETQKVLHAYVFHEWHRTDLDVINISMADCVAALLAITIQKKIKTKYTPNWKGQSSSEKTVSRLLSHLDTSRDIEELYEEDYIPQGAMLTLYHRYCIAYALLFGRSNRMEAFMRFQIAYLKHMTVAHSHFDLEAGNEYERKINMFCEDLIQYIEDQATSHAM

Secondary structure (DSSP, 8-state):
-HHHHTTS-HHHHHHHHHHS--HHHHHHHHHHHHHHHHHHHHHHTTT-HHHHHHHHHHHHHHHHT--PPP----SSPPPHHHHHHHHHHHHHHHHHHHHHHHHHHHHHHHHTTS----SSSGGGS-HHHHHHHHSEEE-STTHHHHHHHTHHHHHHHHHHHHS----HHHHHTTHHHHHHHHHHHHHHHHSS--TTS--EEHHHHHHHHHHHHHHHHH--EE----TT--GGG---EEGGGGS-TTS-SGGGGSSSSS-HHHHHHHHHHHHHHHHHHTT-HHHHHHHHHHHHHHHHHHHHHHT-SSHHHHHHHHHHHHHHHHHHHHHHHHHHHHTT-